Protein AF-A0A524NSL2-F1 (afdb_monomer)

Secondary structure (DSSP, 8-state):
---EEEE--S-B--SS-EE-TT-EEEEEEEE-TT-B--SS-EE-TT-EEEEEE-TT-EE-S-EE---SEEEEEE-TT-EE-SEEE---SSS--EEEEEE-TT-EE-SEEE--TTTTTHHHHHHT-TT--HHHHHHHHHHHHHHHHHTT-HHHHHHHHHHHHHHHHHHHHHHHHHH-GGGHHHHHHHHHHHIIIIIIITGGGT-HHHHHHHHHHHHHHHHHHHHHHHHH-------S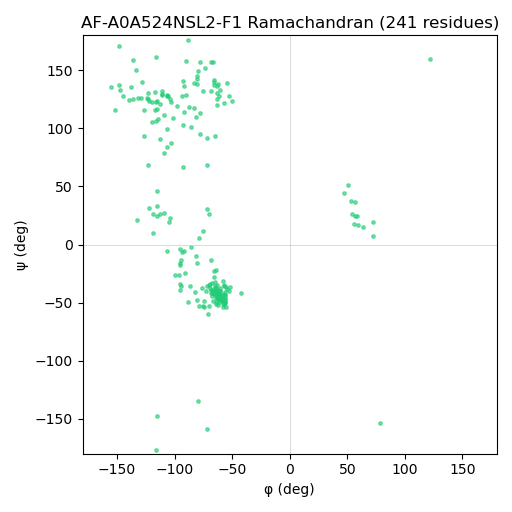S--TT--

Structure (mmCIF, N/CA/C/O backbone):
data_AF-A0A524NSL2-F1
#
_entry.id   AF-A0A524NSL2-F1
#
loop_
_atom_site.group_PDB
_atom_site.id
_atom_site.type_symbol
_atom_site.label_atom_id
_atom_site.label_alt_id
_atom_site.label_comp_id
_atom_site.label_asym_id
_atom_site.label_entity_id
_atom_site.label_seq_id
_atom_site.pdbx_PDB_ins_code
_atom_site.Cartn_x
_atom_site.Cartn_y
_atom_site.Cartn_z
_atom_site.occupancy
_atom_site.B_iso_or_equiv
_atom_site.auth_seq_id
_atom_site.auth_comp_id
_atom_site.auth_asym_id
_atom_site.auth_atom_id
_atom_site.pdbx_PDB_model_num
ATOM 1 N N . MET A 1 1 ? -33.207 -6.913 2.529 1.00 48.91 1 MET A N 1
ATOM 2 C CA . MET A 1 1 ? -32.991 -5.879 3.566 1.00 48.91 1 MET A CA 1
ATOM 3 C C . MET A 1 1 ? -32.483 -4.629 2.866 1.00 48.91 1 MET A C 1
ATOM 5 O O . MET A 1 1 ? -31.628 -4.766 2.003 1.00 48.91 1 MET A O 1
ATOM 9 N N . GLY A 1 2 ? -33.095 -3.469 3.121 1.00 56.62 2 GLY A N 1
ATOM 10 C CA . GLY A 1 2 ? -32.802 -2.230 2.390 1.00 56.62 2 GLY A CA 1
ATOM 11 C C . GLY A 1 2 ? -31.390 -1.702 2.646 1.00 56.62 2 GLY A C 1
ATOM 12 O O . GLY A 1 2 ? -30.791 -2.020 3.672 1.00 56.62 2 GLY A O 1
ATOM 13 N N . ALA A 1 3 ? -30.881 -0.896 1.711 1.00 77.69 3 ALA A N 1
ATOM 14 C CA . ALA A 1 3 ? -29.629 -0.170 1.884 1.00 77.69 3 ALA A CA 1
ATOM 15 C C . ALA A 1 3 ? -29.719 0.718 3.136 1.00 77.69 3 ALA A C 1
ATOM 17 O O . ALA A 1 3 ? -30.633 1.538 3.256 1.00 77.69 3 ALA A O 1
ATOM 18 N N . GLY A 1 4 ? -28.806 0.514 4.082 1.00 86.69 4 GLY A N 1
ATOM 19 C CA . GLY A 1 4 ? -28.768 1.233 5.352 1.00 86.69 4 GLY A CA 1
ATOM 20 C C . GLY A 1 4 ? -27.510 2.079 5.483 1.00 86.69 4 GLY A C 1
ATOM 21 O O . GLY A 1 4 ? -26.505 1.839 4.818 1.00 86.69 4 GLY A O 1
ATOM 22 N N . LYS A 1 5 ? -27.537 3.058 6.384 1.00 92.12 5 LYS A N 1
ATOM 23 C CA . LYS A 1 5 ? -26.346 3.825 6.749 1.00 92.12 5 LYS A CA 1
ATOM 24 C C . LYS A 1 5 ? -26.233 3.914 8.259 1.00 92.12 5 LYS A C 1
ATOM 26 O O . LYS A 1 5 ? -27.156 4.378 8.922 1.00 92.12 5 LYS A O 1
ATOM 31 N N . PHE A 1 6 ? -25.082 3.521 8.783 1.00 92.00 6 PHE A N 1
ATOM 32 C CA . PHE A 1 6 ? -24.738 3.601 10.194 1.00 92.00 6 PHE A CA 1
ATOM 33 C C . PHE A 1 6 ? -23.540 4.538 10.347 1.00 92.00 6 PHE A C 1
ATOM 35 O O . PHE A 1 6 ? -22.472 4.292 9.789 1.00 92.00 6 PHE A O 1
ATOM 42 N N . SER A 1 7 ? -23.717 5.671 11.030 1.00 93.44 7 SER A N 1
ATOM 43 C CA . SER A 1 7 ? -22.708 6.732 11.018 1.00 93.44 7 SER A CA 1
ATOM 44 C C . SER A 1 7 ? -22.514 7.383 12.381 1.00 93.44 7 SER A C 1
ATOM 46 O O . SER A 1 7 ? -23.430 8.001 12.911 1.00 93.44 7 SER A O 1
ATOM 48 N N . PHE A 1 8 ? -21.270 7.381 12.848 1.00 92.50 8 PHE A N 1
ATOM 49 C CA . PHE A 1 8 ? -20.761 8.290 13.8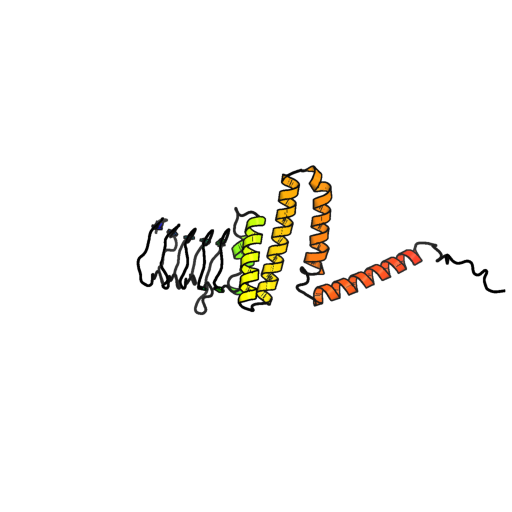68 1.00 92.50 8 PHE A CA 1
ATOM 50 C C . PHE A 1 8 ? -19.842 9.299 13.188 1.00 92.50 8 PHE A C 1
ATOM 52 O O . PHE A 1 8 ? -18.955 8.924 12.422 1.00 92.50 8 PHE A O 1
ATOM 59 N N . LYS A 1 9 ? -20.069 10.591 13.418 1.00 94.69 9 LYS A N 1
ATOM 60 C CA . LYS A 1 9 ? -19.215 11.645 12.865 1.00 94.69 9 LYS A CA 1
ATOM 61 C C . LYS A 1 9 ? -18.787 12.588 13.965 1.00 94.69 9 LYS A C 1
ATOM 63 O O . LYS A 1 9 ? -19.649 13.151 14.631 1.00 94.69 9 LYS A O 1
ATOM 68 N N . ARG A 1 10 ? -17.474 12.802 14.097 1.00 95.12 10 ARG A N 1
ATOM 69 C CA . ARG A 1 10 ? -16.892 13.693 15.120 1.00 95.12 10 ARG A CA 1
ATOM 70 C C . ARG A 1 10 ? -17.301 13.303 16.544 1.00 95.12 10 ARG A C 1
ATOM 72 O O . ARG A 1 10 ? -17.558 14.165 17.379 1.00 95.12 10 ARG A O 1
ATOM 79 N N . VAL A 1 11 ? -17.401 12.002 16.796 1.00 94.25 11 VAL A N 1
ATOM 80 C CA . VAL A 1 11 ? -17.765 11.473 18.110 1.00 94.25 11 VAL A CA 1
ATOM 81 C C . VAL A 1 11 ? -16.498 11.192 18.903 1.00 94.25 11 VAL A C 1
ATOM 83 O O . VAL A 1 11 ? -15.504 10.719 18.356 1.00 94.25 11 VAL A O 1
ATOM 86 N N . VAL A 1 12 ? -16.532 11.488 20.196 1.00 91.94 12 VAL A N 1
ATOM 87 C CA . VAL A 1 12 ? -15.504 11.052 21.138 1.00 91.94 12 VAL A CA 1
ATOM 88 C C . VAL A 1 12 ? -16.086 9.871 21.888 1.00 91.94 12 VAL A C 1
ATOM 90 O O . VAL A 1 12 ? -17.027 10.028 22.663 1.00 91.94 12 VAL A O 1
ATOM 93 N N . LEU A 1 13 ? -15.569 8.684 21.599 1.00 87.62 13 LEU A N 1
ATOM 94 C CA . LEU A 1 13 ? -15.861 7.509 22.393 1.00 87.62 13 LEU A CA 1
ATOM 95 C C . LEU A 1 13 ? -14.967 7.546 23.639 1.00 87.62 13 LEU A C 1
ATOM 97 O O . LEU A 1 13 ? -13.840 8.042 23.589 1.00 87.62 13 LEU A O 1
ATOM 101 N N . GLY A 1 14 ? -15.520 7.114 24.773 1.00 81.81 14 GLY A N 1
ATOM 102 C CA . GLY A 1 14 ? -14.813 7.096 26.053 1.00 81.81 14 GLY A CA 1
ATOM 103 C C . GLY A 1 14 ? -13.729 6.017 26.114 1.00 81.81 14 GLY A C 1
ATOM 104 O O . GLY A 1 14 ? -13.245 5.527 25.100 1.00 81.81 14 GLY A O 1
ATOM 105 N N . SER A 1 15 ? -13.355 5.630 27.328 1.00 85.38 15 SER A N 1
ATOM 106 C CA . SER A 1 15 ? -12.481 4.478 27.567 1.00 85.38 15 SER A CA 1
ATOM 107 C C . SER A 1 15 ? -13.218 3.152 27.346 1.00 85.38 15 SER A C 1
ATOM 109 O O . SER A 1 15 ? -14.423 3.074 27.600 1.00 85.38 15 SER A O 1
ATOM 111 N N . GLY A 1 16 ? -12.484 2.109 26.963 1.00 87.62 16 GLY A N 1
ATOM 112 C CA . GLY A 1 16 ? -13.003 0.755 26.775 1.00 87.62 16 GLY A CA 1
ATOM 113 C C . GLY A 1 16 ? -12.785 0.203 25.366 1.00 87.62 16 GLY A C 1
ATOM 114 O O . GLY A 1 16 ? -12.596 0.946 24.404 1.00 87.62 16 GLY A O 1
ATOM 115 N N . SER A 1 17 ? -12.841 -1.121 25.240 1.00 91.12 17 SER A N 1
ATOM 116 C CA . SER A 1 17 ? -12.766 -1.806 23.953 1.00 91.12 17 SER A CA 1
ATOM 117 C C . SER A 1 17 ? -14.080 -1.673 23.184 1.00 91.12 17 SER A C 1
ATOM 119 O O . SER A 1 17 ? -15.148 -1.980 23.720 1.00 91.12 17 SER A O 1
ATOM 121 N N . PHE A 1 18 ? -14.006 -1.303 21.908 1.00 94.25 18 PHE A N 1
ATOM 122 C CA . PHE A 1 18 ? -15.167 -1.212 21.022 1.00 94.25 18 PHE A CA 1
ATOM 123 C C . PHE A 1 18 ? -15.209 -2.421 20.090 1.00 94.25 18 PHE A C 1
ATOM 125 O O . PHE A 1 18 ? -14.267 -2.671 19.343 1.00 94.25 18 PHE A O 1
ATOM 132 N N . SER A 1 19 ? -16.306 -3.176 20.121 1.00 95.19 19 SER A N 1
ATOM 133 C CA . SER A 1 19 ? -16.446 -4.423 19.368 1.00 95.19 19 SER A CA 1
ATOM 134 C C . SER A 1 19 ? -17.655 -4.380 18.436 1.00 95.19 19 SER A C 1
ATOM 136 O O . SER A 1 19 ? -18.779 -4.130 18.867 1.00 95.19 19 SER A O 1
ATOM 138 N N . PHE A 1 20 ? -17.398 -4.643 17.159 1.00 95.56 20 PHE A N 1
ATOM 139 C CA . PHE A 1 20 ? -18.363 -4.893 16.088 1.00 95.56 20 PHE A CA 1
ATOM 140 C C . PHE A 1 20 ? -18.097 -6.273 15.464 1.00 95.56 20 PHE A C 1
ATOM 142 O O . PHE A 1 20 ? -18.258 -6.470 14.258 1.00 95.56 20 PHE A O 1
ATOM 149 N N . GLU A 1 21 ? -17.613 -7.213 16.276 1.00 97.00 21 GLU A N 1
ATOM 150 C CA . GLU A 1 21 ? -17.275 -8.566 15.839 1.00 97.00 21 GLU A CA 1
ATOM 151 C C . GLU A 1 21 ? -18.534 -9.336 15.407 1.00 97.00 21 GLU A C 1
ATOM 153 O O . GLU A 1 21 ? -19.596 -9.200 16.011 1.00 97.00 21 GLU A O 1
ATOM 158 N N . GLU A 1 22 ? -18.418 -10.116 14.329 1.00 95.69 22 GLU A N 1
ATOM 159 C CA . GLU A 1 22 ? -19.481 -10.959 13.746 1.00 95.69 22 GLU A CA 1
ATOM 160 C C . GLU A 1 22 ? -20.786 -10.228 13.368 1.00 95.69 22 GLU A C 1
ATOM 162 O O . GLU A 1 22 ? -21.827 -10.847 13.144 1.00 95.69 22 GLU A O 1
ATOM 167 N N . VAL A 1 23 ? -20.747 -8.899 13.244 1.00 95.00 23 VAL A N 1
ATOM 168 C CA . VAL A 1 23 ? -21.893 -8.111 12.780 1.00 95.00 23 VAL A CA 1
ATOM 169 C C . VAL A 1 23 ? -22.171 -8.389 11.298 1.00 95.00 23 VAL A C 1
ATOM 171 O O . VAL A 1 23 ? -21.269 -8.325 10.465 1.00 95.00 23 VAL A O 1
ATOM 174 N N . MET A 1 24 ? -23.440 -8.639 10.961 1.00 91.81 24 MET A N 1
ATOM 175 C CA . MET A 1 24 ? -23.894 -9.029 9.618 1.00 91.81 24 MET A CA 1
ATOM 176 C C . MET A 1 24 ? -24.684 -7.900 8.940 1.00 91.81 24 MET A C 1
ATOM 178 O O . MET A 1 24 ? -25.914 -7.897 8.906 1.00 91.81 24 MET A O 1
ATOM 182 N N . PHE A 1 25 ? -23.968 -6.910 8.414 1.00 90.00 25 PHE A N 1
ATOM 183 C CA . PHE A 1 25 ? -24.487 -5.659 7.851 1.00 90.00 25 PHE A CA 1
ATOM 184 C C . PHE A 1 25 ? -24.208 -5.544 6.335 1.00 90.00 25 PHE A C 1
ATOM 186 O O . PHE A 1 25 ? -23.803 -4.494 5.839 1.00 90.00 25 PHE A O 1
ATOM 193 N N . GLU A 1 26 ? -24.461 -6.617 5.574 1.00 83.75 26 GLU A N 1
ATOM 194 C CA . GLU A 1 26 ? -24.131 -6.767 4.137 1.00 83.75 26 GLU A CA 1
ATOM 195 C C . GLU A 1 26 ? -24.399 -5.547 3.246 1.00 83.75 26 GLU A C 1
ATOM 197 O O . GLU A 1 26 ? -23.595 -5.224 2.376 1.00 83.75 26 GLU A O 1
ATOM 202 N N . ASN A 1 27 ? -25.534 -4.878 3.451 1.00 90.31 27 ASN A N 1
ATOM 203 C CA . ASN A 1 27 ? -25.997 -3.765 2.619 1.00 90.31 27 ASN A CA 1
ATOM 204 C C . ASN A 1 27 ? -25.981 -2.429 3.374 1.00 90.31 27 ASN A C 1
ATOM 206 O O . ASN A 1 27 ? -26.792 -1.543 3.095 1.00 90.31 27 ASN A O 1
ATOM 210 N N . VAL A 1 28 ? -25.112 -2.297 4.378 1.00 95.00 28 VAL A N 1
ATOM 211 C CA . VAL A 1 28 ? -25.018 -1.092 5.206 1.00 95.00 28 VAL A CA 1
ATOM 212 C C . VAL A 1 28 ? -23.654 -0.438 5.051 1.00 95.00 28 VAL A C 1
ATOM 214 O O . VAL A 1 28 ? -22.612 -1.083 5.185 1.00 95.00 28 VAL A O 1
ATOM 217 N N . ASP A 1 29 ? -23.680 0.871 4.825 1.00 96.12 29 ASP A N 1
ATOM 218 C CA . ASP A 1 29 ? -22.500 1.724 4.881 1.00 96.12 29 ASP A CA 1
ATOM 219 C C . ASP A 1 29 ? -22.215 2.137 6.321 1.00 96.12 29 ASP A C 1
ATOM 221 O O . ASP A 1 29 ? -23.015 2.840 6.950 1.00 96.12 29 ASP A O 1
ATOM 225 N N . VAL A 1 30 ? -21.055 1.732 6.832 1.00 96.69 30 VAL A N 1
ATOM 226 C CA . VAL A 1 30 ? -20.589 2.039 8.183 1.00 96.69 30 VAL A CA 1
ATOM 227 C C . VAL A 1 30 ? -19.518 3.125 8.129 1.00 96.69 30 VAL A C 1
ATOM 229 O O . VAL A 1 30 ? -18.504 3.000 7.447 1.00 96.69 30 VAL A O 1
ATOM 232 N N . SER A 1 31 ? -19.724 4.216 8.865 1.00 97.38 31 SER A N 1
ATOM 233 C CA . SER A 1 31 ? -18.822 5.371 8.855 1.00 97.38 31 SER A CA 1
ATOM 234 C C . SER A 1 31 ? -18.545 5.892 10.259 1.00 97.38 31 SER A C 1
ATOM 236 O O . SER A 1 31 ? -19.462 6.319 10.951 1.00 97.38 31 SER A O 1
ATOM 238 N N . PHE A 1 32 ? -17.268 5.996 10.617 1.00 97.12 32 PHE A N 1
ATOM 239 C CA . PHE A 1 32 ? -16.780 6.602 11.858 1.00 97.12 32 PHE A CA 1
ATOM 240 C C . PHE A 1 32 ? -15.945 7.866 11.600 1.00 97.12 32 PHE A C 1
ATOM 242 O O . PHE A 1 32 ? -14.988 8.139 12.310 1.00 97.12 32 PHE A O 1
ATOM 249 N N . GLU A 1 33 ? -16.264 8.635 10.560 1.00 97.00 33 GLU A N 1
ATOM 250 C CA . GLU A 1 33 ? -15.474 9.795 10.132 1.00 97.00 33 GLU A CA 1
ATOM 251 C C . GLU A 1 33 ? -15.146 10.777 11.282 1.00 97.00 33 GLU A C 1
ATOM 253 O O . GLU A 1 33 ? -16.045 11.347 11.909 1.00 97.00 33 GLU A O 1
ATOM 258 N N . ARG A 1 34 ? -13.851 11.052 11.506 1.00 96.81 34 ARG A N 1
ATOM 259 C CA . ARG A 1 34 ? -13.339 11.906 12.604 1.00 96.81 34 ARG A CA 1
ATOM 260 C C . ARG A 1 34 ? -13.753 11.444 14.010 1.00 96.81 34 ARG A C 1
ATOM 262 O O . ARG A 1 34 ? -13.837 12.271 14.916 1.00 96.81 34 ARG A O 1
ATOM 269 N N . THR A 1 35 ? -14.049 10.165 14.199 1.00 95.56 35 THR A N 1
ATOM 270 C CA . THR A 1 35 ? -14.342 9.610 15.524 1.00 95.56 35 THR A CA 1
ATOM 271 C C . THR A 1 35 ? -13.043 9.273 16.254 1.00 95.56 35 THR A C 1
ATOM 273 O O . THR A 1 35 ? -12.096 8.757 15.661 1.00 95.56 35 THR A O 1
ATOM 276 N N . SER A 1 36 ? -12.995 9.577 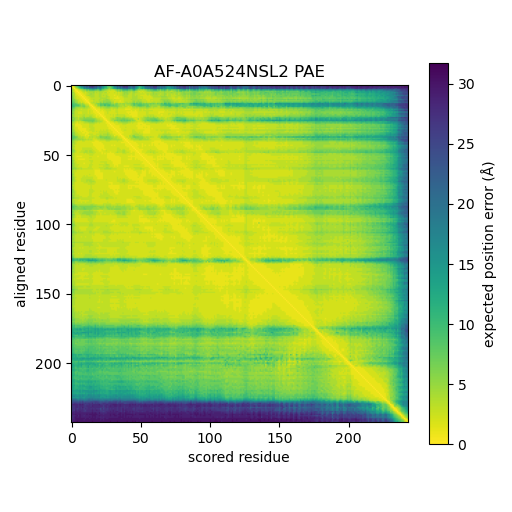17.548 1.00 92.88 36 SER A N 1
ATOM 277 C CA . SER A 1 36 ? -11.908 9.186 18.446 1.00 92.88 36 SER A CA 1
ATOM 278 C C . SER A 1 36 ? -12.325 7.938 19.215 1.00 92.88 36 SER A C 1
ATOM 280 O O . SER A 1 36 ? -13.310 7.990 19.946 1.00 92.88 36 SER A O 1
ATOM 282 N N . PHE A 1 37 ? -11.583 6.841 19.052 1.00 90.62 37 PHE A N 1
ATOM 283 C CA . PHE A 1 37 ? -11.843 5.557 19.720 1.00 90.62 37 PHE A CA 1
ATOM 284 C C . PHE A 1 37 ? -11.068 5.370 21.035 1.00 90.62 37 PHE A C 1
ATOM 286 O O . PHE A 1 37 ? -11.284 4.389 21.735 1.00 90.62 37 PHE A O 1
ATOM 293 N N . GLY A 1 38 ? -10.159 6.289 21.373 1.00 88.50 38 GLY A N 1
ATOM 294 C CA . GLY A 1 38 ? -9.241 6.115 22.499 1.00 88.50 38 GLY A CA 1
ATOM 295 C C . GLY A 1 38 ? -8.062 5.197 22.156 1.00 88.50 38 GLY A C 1
ATOM 296 O O . GLY A 1 38 ? -7.652 5.112 20.999 1.00 88.50 38 GLY A O 1
ATOM 297 N N . PHE A 1 39 ? -7.500 4.548 23.179 1.00 92.00 39 PHE A N 1
ATOM 298 C CA . PHE A 1 39 ? -6.262 3.753 23.090 1.00 92.00 39 PHE A CA 1
ATOM 299 C C . PHE A 1 39 ? -6.493 2.236 23.138 1.00 92.00 39 PHE A C 1
ATOM 301 O O . PHE A 1 39 ? -5.548 1.465 23.011 1.00 92.00 39 PHE A O 1
ATOM 308 N N . GLU A 1 40 ? -7.730 1.799 23.371 1.00 93.31 40 GLU A N 1
ATOM 309 C CA . GLU A 1 40 ? -8.063 0.379 23.486 1.00 93.31 40 GLU A CA 1
ATOM 310 C C . GLU A 1 40 ? -8.404 -0.253 22.128 1.00 93.31 40 GLU A C 1
ATOM 312 O O . GLU A 1 40 ? -8.437 0.410 21.089 1.00 93.31 40 GLU A O 1
ATOM 317 N N . LYS A 1 41 ? -8.637 -1.572 22.138 1.00 96.00 41 LYS A N 1
ATOM 318 C CA . LYS A 1 41 ? -8.967 -2.352 20.942 1.00 96.00 41 LYS A CA 1
ATOM 319 C C . LYS A 1 41 ? -10.263 -1.854 20.296 1.00 96.00 41 LYS A C 1
ATOM 321 O O . LYS A 1 41 ? -11.293 -1.752 20.964 1.00 96.00 41 LYS A O 1
ATOM 326 N N . VAL A 1 42 ? -10.234 -1.677 18.976 1.00 97.25 42 VAL A N 1
ATOM 327 C CA . VAL A 1 42 ? -11.430 -1.537 18.133 1.00 97.25 42 VAL A CA 1
ATOM 328 C C . VAL A 1 42 ? -11.490 -2.727 17.193 1.00 97.25 42 VAL A C 1
ATOM 330 O O . VAL A 1 42 ? -10.536 -2.969 16.456 1.00 97.25 42 VAL A O 1
ATOM 333 N N . SER A 1 43 ? -12.587 -3.479 17.207 1.00 98.00 43 SER A N 1
ATOM 334 C CA . SER A 1 43 ? -12.662 -4.743 16.482 1.00 98.00 43 SER A CA 1
ATOM 335 C C . SER A 1 43 ? -13.805 -4.822 15.486 1.00 98.00 43 SER A C 1
ATOM 337 O O . SER A 1 43 ? -14.954 -4.578 15.839 1.00 98.00 43 SER A O 1
ATOM 339 N N . PHE A 1 44 ? -13.485 -5.230 14.260 1.00 97.88 44 PHE A N 1
ATOM 340 C CA . PHE A 1 44 ? -14.427 -5.575 13.195 1.00 97.88 44 PHE A CA 1
ATOM 341 C C . PHE A 1 44 ? -14.258 -7.043 12.768 1.00 97.88 44 PHE A C 1
ATOM 343 O O . PHE A 1 44 ? -14.536 -7.406 11.622 1.00 97.88 44 PHE A O 1
ATOM 350 N N . TYR A 1 45 ? -13.769 -7.895 13.670 1.00 98.06 45 TYR A N 1
ATOM 351 C CA . TYR A 1 45 ? -13.469 -9.295 13.383 1.00 98.06 45 TYR A CA 1
ATOM 352 C C . TYR A 1 45 ? -14.666 -10.029 12.766 1.00 98.06 45 TYR A C 1
ATOM 354 O O . TYR A 1 45 ? -15.766 -9.999 13.314 1.00 98.06 45 TYR A O 1
ATOM 362 N N . LYS A 1 46 ? -14.453 -10.692 11.623 1.00 97.44 46 LYS A N 1
ATOM 363 C CA . LYS A 1 46 ? -15.435 -11.562 10.949 1.00 97.44 46 LYS A CA 1
ATOM 364 C C . LYS A 1 46 ? -16.788 -10.877 10.662 1.00 97.44 46 LYS A C 1
ATOM 366 O O . LYS A 1 46 ? -17.825 -11.516 10.541 1.00 97.44 46 LYS A O 1
ATOM 371 N N . SER A 1 47 ? -16.769 -9.555 10.522 1.00 97.25 47 SER A N 1
ATOM 372 C CA . SER A 1 47 ? -17.948 -8.739 10.217 1.00 97.25 47 SER A CA 1
ATOM 373 C C . SER A 1 47 ? -18.164 -8.553 8.712 1.00 97.25 47 SER A C 1
ATOM 375 O O . SER A 1 47 ? -17.251 -8.763 7.900 1.00 97.25 47 SER A O 1
ATOM 377 N N . TRP A 1 48 ? -19.405 -8.232 8.337 1.00 95.94 48 TRP A N 1
ATOM 378 C CA . TRP A 1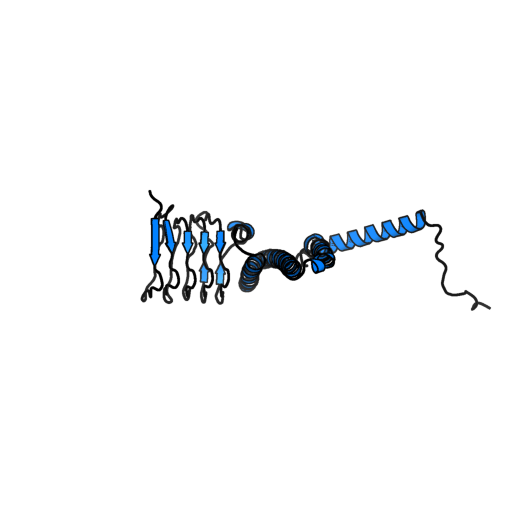 48 ? -19.866 -8.045 6.961 1.00 95.94 48 TRP A CA 1
ATOM 379 C C . TRP A 1 48 ? -20.436 -6.632 6.828 1.00 95.94 48 TRP A C 1
ATOM 381 O O . TRP A 1 48 ? -21.362 -6.277 7.553 1.00 95.94 48 TRP A O 1
ATOM 391 N N . PHE A 1 49 ? -19.921 -5.838 5.892 1.00 95.25 49 PHE A N 1
ATOM 392 C CA . PHE A 1 49 ? -20.406 -4.483 5.607 1.00 95.25 49 PHE A CA 1
ATOM 393 C C . PHE A 1 49 ? -20.500 -4.251 4.100 1.00 95.25 49 PHE A C 1
ATOM 395 O O . PHE A 1 49 ? -19.788 -4.899 3.331 1.00 95.25 49 PHE A O 1
ATOM 402 N N . HIS A 1 50 ? -21.303 -3.273 3.667 1.00 96.25 50 HIS A N 1
ATOM 403 C CA . HIS A 1 50 ? -21.146 -2.760 2.307 1.00 96.25 50 HIS A CA 1
ATOM 404 C C . HIS A 1 50 ? -19.843 -1.963 2.231 1.00 96.25 50 HIS A C 1
ATOM 406 O O . HIS A 1 50 ? -18.913 -2.356 1.533 1.00 96.25 50 HIS A O 1
ATOM 412 N N . THR A 1 51 ? -19.721 -0.903 3.031 1.00 97.06 51 THR A N 1
ATOM 413 C CA . THR A 1 51 ? -18.487 -0.120 3.160 1.00 97.06 51 THR A CA 1
ATOM 414 C C . THR A 1 51 ? -18.148 0.146 4.623 1.00 97.06 51 THR A C 1
ATOM 416 O O . THR A 1 51 ? -19.038 0.248 5.467 1.00 97.06 51 THR A O 1
ATOM 419 N N . LEU A 1 52 ? -16.853 0.274 4.925 1.00 97.81 52 LEU A N 1
ATOM 420 C CA . LEU A 1 52 ? -16.342 0.654 6.242 1.00 97.81 52 LEU A CA 1
ATOM 421 C C . LEU A 1 52 ? -15.399 1.851 6.107 1.00 97.81 52 LEU A C 1
ATOM 423 O O . LEU A 1 52 ? -14.334 1.749 5.507 1.00 97.81 52 LEU A O 1
ATOM 427 N N . SER A 1 53 ? -15.765 2.985 6.695 1.00 98.12 53 SER A N 1
ATOM 428 C CA . SER A 1 53 ? -14.974 4.217 6.652 1.00 98.12 53 SER A CA 1
ATOM 429 C C . SER A 1 53 ? -14.490 4.623 8.041 1.00 98.12 53 SER A C 1
ATOM 431 O O . SER A 1 53 ? -15.291 4.877 8.940 1.00 98.12 53 SER A O 1
ATOM 433 N N . LEU A 1 54 ? -13.171 4.748 8.190 1.00 98.19 54 LEU A N 1
ATOM 434 C CA . LEU A 1 54 ? -12.471 5.262 9.373 1.00 98.19 54 LEU A CA 1
ATOM 435 C C . LEU A 1 54 ? -11.730 6.569 9.050 1.00 98.19 54 LEU A C 1
ATOM 437 O O . LEU A 1 54 ? -10.732 6.909 9.680 1.00 98.19 54 LEU A O 1
ATOM 441 N N . ARG A 1 55 ? -12.179 7.304 8.029 1.00 97.75 55 ARG A N 1
ATOM 442 C CA . ARG A 1 55 ? -11.486 8.502 7.542 1.00 97.75 55 ARG A CA 1
ATOM 443 C C . ARG A 1 55 ? -11.242 9.524 8.646 1.00 97.75 55 ARG A C 1
ATOM 445 O O . ARG A 1 55 ? -12.149 9.847 9.417 1.00 97.75 55 ARG A O 1
ATOM 452 N N . PHE A 1 56 ? -10.055 10.127 8.629 1.00 97.94 56 PHE A N 1
ATOM 453 C CA . PHE A 1 56 ? -9.643 11.162 9.588 1.00 97.94 56 PHE A CA 1
ATOM 454 C C . PHE A 1 56 ? -9.648 10.721 11.063 1.00 97.94 56 PHE A C 1
ATOM 456 O O . PHE A 1 56 ? -9.651 11.576 11.949 1.00 97.94 56 PHE A O 1
ATOM 463 N N . CYS A 1 57 ? -9.669 9.418 11.347 1.00 97.38 57 CYS A N 1
ATOM 464 C CA . CYS A 1 57 ? -9.552 8.917 12.712 1.00 97.38 57 CYS A CA 1
ATOM 465 C C . CYS A 1 57 ? -8.095 8.901 13.186 1.00 97.38 57 CYS A C 1
ATOM 467 O O . CYS A 1 57 ? -7.162 8.672 12.409 1.00 97.38 57 CYS A O 1
ATOM 469 N N . HIS A 1 58 ? -7.925 9.095 14.491 1.00 95.56 58 HIS A N 1
ATOM 470 C CA . HIS A 1 58 ? -6.703 8.749 15.207 1.00 95.56 58 HIS A CA 1
ATOM 471 C C . HIS A 1 58 ? -6.876 7.328 15.742 1.00 95.56 58 HIS A C 1
ATOM 473 O O . HIS A 1 58 ? -7.770 7.067 16.545 1.00 95.56 58 HIS A O 1
ATOM 479 N N . LEU A 1 59 ? -6.075 6.409 15.219 1.00 96.19 59 LEU A N 1
ATOM 480 C CA . LEU A 1 59 ? -6.111 4.985 15.517 1.00 96.19 59 LEU A CA 1
ATOM 481 C C . LEU A 1 59 ? -4.901 4.676 16.402 1.00 96.19 59 LEU A C 1
ATOM 483 O O . LEU A 1 59 ? -3.815 4.343 15.916 1.00 96.19 59 LEU A O 1
ATOM 487 N N . ASP A 1 60 ? -5.089 4.916 17.699 1.00 95.25 60 ASP A N 1
ATOM 488 C CA . ASP A 1 60 ? -4.018 4.879 18.696 1.00 95.25 60 ASP A CA 1
ATOM 489 C C . ASP A 1 60 ? -3.887 3.526 19.417 1.00 95.25 60 ASP A C 1
ATOM 491 O O . ASP A 1 60 ? -2.865 3.302 20.056 1.00 95.25 60 ASP A O 1
ATOM 495 N N . GLY A 1 61 ? -4.881 2.639 19.297 1.00 95.44 61 GLY A N 1
ATOM 496 C CA . GLY A 1 61 ? -4.847 1.259 19.798 1.00 95.44 61 GLY A CA 1
ATOM 497 C C . GLY A 1 61 ? -4.928 0.216 18.679 1.00 95.44 61 GLY A C 1
ATOM 498 O O . GLY A 1 61 ? -4.982 0.560 17.496 1.00 95.44 61 GLY A O 1
ATOM 499 N N . PHE A 1 62 ? -4.976 -1.066 19.055 1.00 97.38 62 PHE A N 1
ATOM 500 C CA . PHE A 1 62 ? -5.119 -2.185 18.116 1.00 97.38 62 PHE A CA 1
ATOM 501 C C . PHE A 1 62 ? -6.451 -2.123 17.354 1.00 97.38 62 PHE A C 1
ATOM 503 O O . PHE A 1 62 ? -7.526 -2.205 17.955 1.00 97.38 62 PHE A O 1
ATOM 510 N N . ILE A 1 63 ? -6.388 -2.041 16.024 1.00 98.12 63 ILE A N 1
ATOM 511 C CA . ILE A 1 63 ? -7.562 -2.052 15.147 1.00 98.12 63 ILE A CA 1
ATOM 512 C C . ILE A 1 63 ? -7.626 -3.375 14.385 1.00 98.12 63 ILE A C 1
ATOM 514 O O . ILE A 1 63 ? -6.822 -3.644 13.489 1.00 98.12 63 ILE A O 1
ATOM 518 N N . ASP A 1 64 ? -8.625 -4.186 14.710 1.00 98.25 64 ASP A N 1
ATOM 519 C CA . ASP A 1 64 ? -8.896 -5.448 14.030 1.00 98.25 64 ASP A CA 1
ATOM 520 C C . ASP A 1 64 ? -9.768 -5.198 12.792 1.00 98.25 64 ASP A C 1
ATOM 522 O O . ASP A 1 64 ? -10.980 -5.006 12.897 1.00 98.25 64 ASP A O 1
ATOM 526 N N . LEU A 1 65 ? -9.152 -5.177 11.611 1.00 98.25 65 LEU A N 1
ATOM 527 C CA . LEU A 1 65 ? -9.816 -5.062 10.309 1.00 98.25 65 LEU A CA 1
ATOM 528 C C . LEU A 1 65 ? -9.871 -6.399 9.570 1.00 98.25 65 LEU A C 1
ATOM 530 O O . LEU A 1 65 ? -10.027 -6.421 8.345 1.00 98.25 65 LEU A O 1
ATOM 534 N N . ARG A 1 66 ? -9.778 -7.524 10.286 1.00 97.81 66 ARG A N 1
ATOM 535 C CA . ARG A 1 66 ? -10.027 -8.858 9.732 1.00 97.81 66 ARG A CA 1
ATOM 536 C C . ARG A 1 66 ? -11.531 -9.012 9.490 1.00 97.81 66 ARG A C 1
ATOM 538 O O . ARG A 1 66 ? -12.223 -9.748 10.181 1.00 97.81 66 ARG A O 1
ATOM 545 N N . VAL A 1 67 ? -12.056 -8.268 8.524 1.00 97.25 67 VAL A N 1
ATOM 546 C CA . VAL A 1 67 ? -13.456 -8.317 8.090 1.00 97.25 67 VAL A CA 1
ATOM 547 C C . VAL A 1 67 ? -13.648 -9.496 7.147 1.00 97.25 67 VAL A C 1
ATOM 549 O O . VAL A 1 67 ? -12.750 -9.824 6.369 1.00 97.25 67 VAL A O 1
ATOM 552 N N . GLN A 1 68 ? -14.807 -10.145 7.185 1.00 97.06 68 GLN A N 1
ATOM 553 C CA . GLN A 1 68 ? -15.072 -11.280 6.304 1.00 97.06 68 GLN A CA 1
ATOM 554 C C . GLN A 1 68 ? -15.517 -10.820 4.913 1.00 97.06 68 GLN A C 1
ATOM 556 O O . GLN A 1 68 ? -15.038 -11.364 3.919 1.00 97.06 68 GLN A O 1
ATOM 561 N N . GLN A 1 69 ? -16.360 -9.789 4.822 1.00 96.31 69 GLN A N 1
ATOM 562 C CA . GLN A 1 69 ? -16.822 -9.257 3.540 1.00 96.31 69 GLN A CA 1
ATOM 563 C C . GLN A 1 69 ? -17.008 -7.741 3.597 1.00 96.31 69 GLN A C 1
ATOM 565 O O . GLN A 1 69 ? -17.686 -7.222 4.481 1.00 96.31 69 GLN A O 1
ATOM 570 N N . CYS A 1 70 ? -16.401 -7.028 2.647 1.00 96.50 70 CYS A N 1
ATOM 571 C CA . CYS A 1 70 ? -16.562 -5.585 2.500 1.00 96.50 70 CYS A CA 1
ATOM 572 C C . CYS A 1 70 ? -16.276 -5.145 1.057 1.00 96.50 70 CYS A C 1
ATOM 574 O O . CYS A 1 70 ? -15.286 -5.565 0.457 1.00 96.50 70 CYS A O 1
ATOM 576 N N . LEU A 1 71 ? -17.101 -4.270 0.477 1.00 96.81 71 LEU A N 1
ATOM 577 C CA . LEU A 1 71 ? -16.788 -3.682 -0.830 1.00 96.81 71 LEU A CA 1
ATOM 578 C C . LEU A 1 71 ? -15.553 -2.785 -0.716 1.00 96.81 71 LEU A C 1
ATOM 580 O O . LEU A 1 71 ? -14.614 -2.899 -1.506 1.00 96.81 71 LEU A O 1
ATOM 584 N N . SER A 1 72 ? -15.535 -1.908 0.287 1.00 97.06 72 SER A N 1
ATOM 585 C CA . SER A 1 72 ? -14.415 -0.996 0.483 1.00 97.06 72 SER A CA 1
ATOM 586 C C . SER A 1 72 ? -14.154 -0.640 1.935 1.00 97.06 72 SER A C 1
ATOM 588 O O . SER A 1 72 ? -15.079 -0.271 2.661 1.00 97.06 72 SER A O 1
ATOM 590 N N . ILE A 1 73 ? -12.875 -0.631 2.304 1.00 98.19 73 ILE A N 1
ATOM 591 C CA . ILE A 1 73 ? -12.385 -0.070 3.563 1.00 98.19 73 ILE A CA 1
ATOM 592 C C . ILE A 1 73 ? -11.677 1.253 3.265 1.00 98.19 73 ILE A C 1
ATOM 594 O O . ILE A 1 73 ? -10.786 1.305 2.416 1.00 98.19 73 ILE A O 1
ATOM 598 N N . ASP A 1 74 ? -12.049 2.321 3.963 1.00 98.25 74 ASP A N 1
ATOM 599 C CA . ASP A 1 74 ? -11.458 3.648 3.796 1.00 98.25 74 ASP A CA 1
ATOM 600 C C . ASP A 1 74 ? -10.727 4.112 5.064 1.00 98.25 74 ASP A C 1
ATOM 602 O O . ASP A 1 74 ? -11.342 4.497 6.059 1.00 98.25 74 ASP A O 1
ATOM 606 N N . LEU A 1 75 ? -9.394 4.092 5.000 1.00 98.44 75 LEU A N 1
ATOM 607 C CA . LEU A 1 75 ? -8.449 4.577 6.010 1.00 98.44 75 LEU A CA 1
ATOM 608 C C . LEU A 1 75 ? -7.810 5.914 5.596 1.00 98.44 75 LEU A C 1
ATOM 610 O O . LEU A 1 75 ? -6.746 6.289 6.090 1.00 98.44 75 LEU A O 1
ATOM 614 N N . SER A 1 76 ? -8.412 6.648 4.660 1.00 98.00 76 SER A N 1
ATOM 615 C CA . SER A 1 76 ? -7.820 7.885 4.154 1.00 98.00 76 SER A CA 1
ATOM 616 C C . SER A 1 76 ? -7.686 8.933 5.257 1.00 98.00 76 SER A C 1
ATOM 618 O O . SER A 1 76 ? -8.626 9.210 6.010 1.00 98.00 76 SER A O 1
ATOM 620 N N . ASN A 1 77 ? -6.531 9.596 5.292 1.00 98.06 77 ASN A N 1
ATOM 621 C CA . ASN A 1 77 ? -6.174 10.621 6.273 1.00 98.06 77 ASN A CA 1
ATOM 622 C C . ASN A 1 77 ? -6.217 10.150 7.737 1.00 98.06 77 ASN A C 1
ATOM 624 O O . ASN A 1 77 ? -6.413 10.976 8.628 1.00 98.06 77 ASN A O 1
ATOM 628 N N . THR A 1 78 ? -6.065 8.852 8.012 1.00 98.25 78 THR A N 1
ATOM 629 C CA . THR A 1 78 ? -5.903 8.380 9.393 1.00 98.25 78 THR A CA 1
ATOM 630 C C . THR A 1 78 ? -4.486 8.616 9.903 1.00 98.25 78 THR A C 1
ATOM 632 O O . THR A 1 78 ? -3.526 8.731 9.134 1.00 98.25 78 THR A O 1
ATOM 635 N N . ILE A 1 79 ? -4.350 8.671 11.225 1.00 97.81 79 ILE A N 1
ATOM 636 C CA . ILE A 1 79 ? -3.061 8.558 11.908 1.00 97.81 79 ILE A CA 1
ATOM 637 C C . ILE A 1 79 ? -3.087 7.245 12.672 1.00 97.81 79 ILE A C 1
ATOM 639 O O . ILE A 1 79 ? -3.958 7.053 13.510 1.00 97.81 79 ILE A O 1
ATOM 643 N N . VAL A 1 80 ? -2.148 6.356 12.372 1.00 97.94 80 VAL A N 1
ATOM 644 C CA . VAL A 1 80 ? -2.080 5.015 12.957 1.00 97.94 80 VAL A CA 1
ATOM 645 C C . VAL A 1 80 ? -0.830 4.923 13.807 1.00 97.94 80 VAL A C 1
ATOM 647 O O . VAL A 1 80 ? 0.279 4.921 13.263 1.00 97.94 80 VAL A O 1
ATOM 650 N N . ARG A 1 81 ? -0.999 4.893 15.130 1.00 97.12 81 ARG A N 1
ATOM 651 C CA . ARG A 1 81 ? 0.122 4.834 16.080 1.00 97.12 81 ARG A CA 1
ATOM 652 C C . ARG A 1 81 ? 0.440 3.418 16.548 1.00 97.12 81 ARG A C 1
ATOM 654 O O . ARG A 1 81 ? 1.599 3.156 16.850 1.00 97.12 81 ARG A O 1
ATOM 661 N N . ASP A 1 82 ? -0.546 2.529 16.531 1.00 96.94 82 ASP A N 1
ATOM 662 C CA . ASP A 1 82 ? -0.407 1.128 16.933 1.00 96.94 82 ASP A CA 1
ATOM 663 C C . ASP A 1 82 ? -0.648 0.185 15.732 1.00 96.94 82 ASP A C 1
ATOM 665 O O . ASP A 1 82 ? -0.292 0.505 14.591 1.00 96.94 82 ASP A O 1
ATOM 669 N N . ILE A 1 83 ? -1.192 -1.004 15.967 1.00 98.12 83 ILE A N 1
ATOM 670 C CA . ILE A 1 83 ? -1.363 -2.050 14.969 1.00 98.12 83 ILE A CA 1
ATOM 671 C C . ILE A 1 83 ? -2.732 -1.954 14.287 1.00 98.12 83 ILE A C 1
ATOM 673 O O . ILE A 1 83 ? -3.767 -1.843 14.937 1.00 98.12 83 ILE A O 1
ATOM 677 N N . ILE A 1 84 ? -2.735 -2.103 12.964 1.00 98.44 84 ILE A N 1
ATOM 678 C CA . ILE A 1 84 ? -3.912 -2.499 12.188 1.00 98.44 84 ILE A CA 1
ATOM 679 C C . ILE A 1 84 ? -3.672 -3.906 11.654 1.00 98.44 84 ILE A C 1
ATOM 681 O O . ILE A 1 84 ? -2.614 -4.163 11.077 1.00 98.44 84 ILE A O 1
ATOM 685 N N . ASP A 1 85 ? -4.645 -4.799 11.799 1.00 98.31 85 ASP A N 1
ATOM 686 C CA . ASP A 1 85 ? -4.566 -6.162 11.269 1.00 98.31 85 ASP A CA 1
ATOM 687 C C . ASP A 1 85 ? -5.682 -6.441 10.258 1.00 98.31 85 ASP A C 1
ATOM 689 O O . ASP A 1 85 ? -6.859 -6.300 10.570 1.00 98.31 85 ASP A O 1
ATOM 693 N N . LEU A 1 86 ? -5.313 -6.824 9.035 1.00 97.31 86 LEU A N 1
ATOM 694 C CA . LEU A 1 86 ? -6.216 -7.186 7.937 1.00 97.31 86 LEU A CA 1
ATOM 695 C C . LEU A 1 86 ? -6.005 -8.645 7.484 1.00 97.31 86 LEU A C 1
ATOM 697 O O . LEU A 1 86 ? -6.554 -9.075 6.467 1.00 97.31 86 LEU A O 1
ATOM 701 N N . ASN A 1 87 ? -5.220 -9.425 8.233 1.00 95.00 87 ASN A N 1
ATOM 702 C CA . ASN A 1 87 ? -4.859 -10.804 7.916 1.00 95.00 87 ASN A CA 1
ATOM 703 C C . ASN A 1 87 ? -5.654 -11.803 8.768 1.00 95.00 87 ASN A C 1
ATOM 705 O O . ASN A 1 87 ? -5.180 -12.248 9.813 1.00 95.00 87 ASN A O 1
ATOM 709 N N . PRO A 1 88 ? -6.861 -12.225 8.348 1.00 92.94 88 PRO A N 1
ATOM 710 C CA . PRO A 1 88 ? -7.520 -13.340 9.019 1.00 92.94 88 PRO A CA 1
ATOM 711 C C . PRO A 1 88 ? -6.714 -14.615 8.803 1.00 92.94 88 PRO A C 1
ATOM 713 O O . PRO A 1 88 ? -6.229 -14.848 7.704 1.00 92.94 88 PRO A O 1
ATOM 716 N N . HIS A 1 89 ? -6.604 -15.476 9.811 1.00 90.69 89 HIS A N 1
ATOM 717 C CA . HIS A 1 89 ? -6.039 -16.821 9.640 1.00 90.69 89 HIS A CA 1
ATOM 718 C C . HIS A 1 89 ? -7.128 -17.890 9.520 1.00 90.69 89 HIS A C 1
ATOM 720 O O . HIS A 1 89 ? -6.926 -18.885 8.831 1.00 90.69 89 HIS A O 1
ATOM 726 N N . GLU A 1 90 ? -8.298 -17.626 10.097 1.00 93.06 90 GLU A N 1
ATOM 727 C CA . GLU A 1 90 ? -9.370 -18.602 10.317 1.00 93.06 90 GLU A CA 1
ATOM 728 C C . GLU A 1 90 ? -10.445 -18.600 9.220 1.00 93.06 90 GLU A C 1
ATOM 730 O O . GLU A 1 90 ? -11.222 -19.543 9.112 1.00 93.06 90 GLU A O 1
ATOM 735 N N . PHE A 1 91 ? -10.497 -17.558 8.385 1.00 94.94 91 PHE A N 1
ATOM 736 C CA . PHE A 1 91 ? -11.484 -17.434 7.311 1.00 94.94 91 PHE A CA 1
ATOM 737 C C . PHE A 1 91 ? -10.936 -16.685 6.094 1.00 94.94 91 PHE A C 1
ATOM 739 O O . PHE A 1 91 ? -9.844 -16.100 6.102 1.00 94.94 91 PHE A O 1
ATOM 746 N N . ASN A 1 92 ? -11.722 -16.714 5.020 1.00 92.81 92 ASN A N 1
ATOM 747 C CA . ASN A 1 92 ? -11.454 -15.961 3.804 1.00 92.81 92 ASN A CA 1
ATOM 748 C C . ASN A 1 92 ? -12.064 -14.565 3.926 1.00 92.81 92 ASN A C 1
ATOM 750 O O . ASN A 1 92 ? -13.277 -14.434 4.066 1.00 92.81 92 ASN A O 1
ATOM 754 N N . SER A 1 93 ? -11.218 -13.537 3.874 1.00 94.94 93 SER A N 1
ATOM 755 C CA . SER A 1 93 ? -11.656 -12.144 3.793 1.00 94.94 93 SER A CA 1
ATOM 756 C C . SER A 1 93 ? -11.798 -11.729 2.335 1.00 94.94 93 SER A C 1
ATOM 758 O O . SER A 1 93 ? -10.876 -11.912 1.537 1.00 94.94 93 SER A O 1
ATOM 760 N N . VAL A 1 94 ? -12.956 -11.169 1.997 1.00 95.25 94 VAL A N 1
ATOM 761 C CA . VAL A 1 94 ? -13.273 -10.628 0.677 1.00 95.25 94 VAL A CA 1
ATOM 762 C C . VAL A 1 94 ? -13.426 -9.116 0.804 1.00 95.25 94 VAL A C 1
ATOM 764 O O . VAL A 1 94 ? -14.512 -8.605 1.071 1.00 95.25 94 VAL A O 1
ATOM 767 N N . VAL A 1 95 ? -12.317 -8.402 0.609 1.00 97.00 95 VAL A N 1
ATOM 768 C CA . VAL A 1 95 ? -12.282 -6.938 0.493 1.00 97.00 95 VAL A CA 1
ATOM 769 C C . VAL A 1 95 ? -11.935 -6.581 -0.948 1.00 97.00 95 VAL A C 1
ATOM 771 O O . VAL A 1 95 ? -10.976 -7.130 -1.485 1.00 97.00 95 VAL A O 1
ATOM 774 N N . GLN A 1 96 ? -12.699 -5.697 -1.599 1.00 96.94 96 GLN A N 1
ATOM 775 C CA . GLN A 1 96 ? -12.436 -5.351 -3.010 1.00 96.94 96 GLN A CA 1
ATOM 776 C C . GLN A 1 96 ? -11.556 -4.109 -3.171 1.00 96.94 96 GLN A C 1
ATOM 778 O O . GLN A 1 96 ? -10.750 -4.029 -4.101 1.00 96.94 96 GLN A O 1
ATOM 783 N N . THR A 1 97 ? -11.713 -3.125 -2.284 1.00 98.00 97 THR A N 1
ATOM 784 C CA . THR A 1 97 ? -10.992 -1.850 -2.367 1.00 98.00 97 THR A CA 1
ATOM 785 C C . THR A 1 97 ? -10.512 -1.405 -0.993 1.00 98.00 97 THR A C 1
ATOM 787 O O . THR A 1 97 ? -11.262 -1.439 -0.020 1.00 98.00 97 THR A O 1
ATOM 790 N N . LEU A 1 98 ? -9.268 -0.945 -0.912 1.00 98.12 98 LEU A N 1
ATOM 791 C CA . LEU A 1 98 ? -8.706 -0.344 0.296 1.00 98.12 98 LEU A CA 1
ATOM 792 C C . LEU A 1 98 ? -8.197 1.052 -0.041 1.00 98.12 98 LEU A C 1
ATOM 794 O O . LEU A 1 98 ? -7.372 1.179 -0.939 1.00 98.12 98 LEU A O 1
ATOM 798 N N . TYR A 1 99 ? -8.637 2.078 0.685 1.00 98.19 99 TYR A N 1
ATOM 799 C CA . TYR A 1 99 ? -8.137 3.446 0.540 1.00 98.19 99 TYR A CA 1
ATOM 800 C C . TYR A 1 99 ? -7.241 3.821 1.721 1.00 98.19 99 TYR A C 1
ATOM 802 O O . TYR A 1 99 ? -7.645 3.707 2.872 1.00 98.19 99 TYR A O 1
ATOM 810 N N . MET A 1 100 ? -6.033 4.307 1.437 1.00 97.69 100 MET A N 1
ATOM 811 C CA . MET A 1 100 ? -5.059 4.790 2.431 1.00 97.69 100 MET A CA 1
ATOM 812 C C . MET A 1 100 ? -4.457 6.149 2.042 1.00 97.69 100 MET A C 1
ATOM 814 O O . MET A 1 100 ? -3.359 6.504 2.464 1.00 97.69 100 MET A O 1
ATOM 818 N N . GLY A 1 101 ? -5.134 6.913 1.182 1.00 96.81 101 GLY A N 1
ATOM 819 C CA . GLY A 1 101 ? -4.630 8.211 0.728 1.00 96.81 101 GLY A CA 1
ATOM 820 C C . GLY A 1 101 ? -4.461 9.189 1.894 1.00 96.81 101 GLY A C 1
ATOM 821 O O . GLY A 1 101 ? -5.399 9.389 2.667 1.00 96.81 101 GLY A O 1
ATOM 822 N N . GLY A 1 102 ? -3.282 9.796 2.044 1.00 96.88 102 GLY A N 1
ATOM 823 C CA . GLY A 1 102 ? -2.985 10.721 3.141 1.00 96.88 102 GLY A CA 1
ATOM 824 C C . GLY A 1 102 ? -2.827 10.064 4.517 1.00 96.88 102 GLY A C 1
ATOM 825 O O . GLY A 1 102 ? -2.737 10.774 5.519 1.00 96.88 102 GLY A O 1
ATOM 826 N N . MET A 1 103 ? -2.818 8.730 4.598 1.00 98.06 103 MET A N 1
ATOM 827 C CA . MET A 1 103 ? -2.611 7.999 5.848 1.00 98.06 103 MET A CA 1
ATOM 828 C C . MET A 1 103 ? -1.193 8.225 6.390 1.00 98.06 103 MET A C 1
ATOM 830 O O . MET A 1 103 ? -0.203 8.165 5.659 1.00 98.06 103 MET A O 1
ATOM 834 N N . ARG A 1 104 ? -1.082 8.437 7.703 1.00 98.00 104 ARG A N 1
ATOM 835 C CA . ARG A 1 104 ? 0.193 8.478 8.429 1.00 98.00 104 ARG A CA 1
ATOM 836 C C . ARG A 1 104 ? 0.332 7.212 9.259 1.00 98.00 104 ARG A C 1
ATOM 838 O O . ARG A 1 104 ? -0.244 7.110 10.339 1.00 98.00 104 ARG A O 1
ATOM 845 N N . LEU A 1 105 ? 1.094 6.255 8.744 1.00 98.06 105 LEU A N 1
ATOM 846 C CA . LEU A 1 105 ? 1.363 4.988 9.416 1.00 98.06 105 LEU A CA 1
ATOM 847 C C . LEU A 1 105 ? 2.658 5.084 10.235 1.00 98.06 105 LEU A C 1
ATOM 849 O O . LEU A 1 105 ? 3.747 5.056 9.669 1.00 98.06 105 LEU A O 1
ATOM 853 N N . ILE A 1 106 ? 2.524 5.228 11.554 1.00 97.44 106 ILE A N 1
ATOM 854 C CA . ILE A 1 106 ? 3.636 5.228 12.521 1.00 97.44 106 ILE A CA 1
ATOM 855 C C . ILE A 1 106 ? 3.817 3.822 13.113 1.00 97.44 106 ILE A C 1
ATOM 857 O O . ILE A 1 106 ? 4.948 3.377 13.301 1.00 97.44 106 ILE A O 1
ATOM 861 N N . GLY A 1 107 ? 2.705 3.129 13.378 1.00 97.06 107 GLY A N 1
ATOM 862 C CA . GLY A 1 107 ? 2.690 1.771 13.915 1.00 97.06 107 GLY A CA 1
ATOM 863 C C . GLY A 1 107 ? 2.947 0.683 12.865 1.00 97.06 107 GLY A C 1
ATOM 864 O O . GLY A 1 107 ? 3.881 0.774 12.060 1.00 97.06 107 GLY A O 1
ATOM 865 N N . ARG A 1 108 ? 2.151 -0.391 12.889 1.00 97.94 108 ARG A N 1
ATOM 866 C CA . ARG A 1 108 ? 2.295 -1.541 11.976 1.00 97.94 108 ARG A CA 1
ATOM 867 C C . ARG A 1 108 ? 0.978 -1.857 11.294 1.00 97.94 108 ARG A C 1
ATOM 869 O O . ARG A 1 108 ? -0.069 -1.835 11.928 1.00 97.94 108 ARG A O 1
ATOM 876 N N . PHE A 1 109 ? 1.036 -2.190 10.012 1.00 98.25 109 PHE A N 1
ATOM 877 C CA . PHE A 1 109 ? -0.136 -2.624 9.265 1.00 98.25 109 PHE A CA 1
ATOM 878 C C . PHE A 1 109 ? 0.074 -4.042 8.731 1.00 98.25 109 PHE A C 1
ATOM 880 O O . PHE A 1 109 ? 0.841 -4.252 7.790 1.00 98.25 109 PHE A O 1
ATOM 887 N N . TYR A 1 110 ? -0.578 -5.028 9.342 1.00 98.25 110 TYR A N 1
ATOM 888 C CA . TYR A 1 110 ? -0.508 -6.418 8.907 1.00 98.25 110 TYR A CA 1
ATOM 889 C C . TYR A 1 110 ? -1.471 -6.650 7.748 1.00 98.25 110 TYR A C 1
ATOM 891 O O . TYR A 1 110 ? -2.689 -6.630 7.901 1.00 98.25 110 TYR A O 1
ATOM 899 N N . ILE A 1 111 ? -0.890 -6.858 6.571 1.00 97.69 111 ILE A N 1
ATOM 900 C CA . ILE A 1 111 ? -1.588 -7.196 5.336 1.00 97.69 111 ILE A CA 1
ATOM 901 C C . ILE A 1 111 ? -0.680 -8.108 4.506 1.00 97.69 111 ILE A C 1
ATOM 903 O O . ILE A 1 111 ? 0.515 -7.850 4.386 1.00 97.69 111 ILE A O 1
ATOM 907 N N . ASP A 1 112 ? -1.195 -9.205 3.965 1.00 96.81 112 ASP A N 1
ATOM 908 C CA . ASP A 1 112 ? -0.437 -10.126 3.122 1.00 96.81 112 ASP A CA 1
ATOM 909 C C . ASP A 1 112 ? -0.609 -9.767 1.642 1.00 96.81 112 ASP A C 1
ATOM 911 O O . ASP A 1 112 ? -1.719 -9.657 1.116 1.00 96.81 112 ASP A O 1
ATOM 915 N N . TRP A 1 113 ? 0.516 -9.615 0.937 1.00 97.62 113 TRP A N 1
ATOM 916 C CA . TRP A 1 113 ? 0.518 -9.178 -0.458 1.00 97.62 113 TRP A CA 1
ATOM 917 C C . TRP A 1 113 ? -0.325 -10.073 -1.377 1.00 97.62 113 TRP A C 1
ATOM 919 O O . TRP A 1 113 ? -1.048 -9.568 -2.242 1.00 97.62 113 TRP A O 1
ATOM 929 N N . LYS A 1 114 ? -0.218 -11.398 -1.214 1.00 95.81 114 LYS A N 1
ATOM 930 C CA . LYS A 1 114 ? -0.843 -12.387 -2.100 1.00 95.81 114 LYS A CA 1
ATOM 931 C C . LYS A 1 114 ? -2.258 -12.720 -1.644 1.00 95.81 114 LYS A C 1
ATOM 933 O O . LYS A 1 114 ? -3.171 -12.666 -2.463 1.00 95.81 114 LYS A O 1
ATOM 938 N N . ARG A 1 115 ? -2.446 -13.031 -0.359 1.00 94.75 115 ARG A N 1
ATOM 939 C CA . ARG A 1 115 ? -3.733 -13.438 0.216 1.00 94.75 115 ARG A CA 1
ATOM 940 C C . ARG A 1 115 ? -4.766 -12.325 0.112 1.00 94.75 115 ARG A C 1
ATOM 942 O O . ARG A 1 115 ? -5.884 -12.594 -0.310 1.00 94.75 115 ARG A O 1
ATOM 949 N N . ASN A 1 116 ? -4.387 -11.087 0.427 1.00 95.75 116 ASN A N 1
ATOM 950 C CA . ASN A 1 116 ? -5.294 -9.945 0.306 1.00 95.75 116 ASN A CA 1
ATOM 951 C C . ASN A 1 116 ? -5.300 -9.342 -1.102 1.00 95.75 116 ASN A C 1
ATOM 953 O O . ASN A 1 116 ? -6.029 -8.390 -1.338 1.00 95.75 116 ASN A O 1
ATOM 957 N N . GLN A 1 117 ? -4.491 -9.861 -2.035 1.00 96.94 117 GLN A N 1
ATOM 958 C CA . GLN A 1 117 ? -4.348 -9.324 -3.390 1.00 96.94 117 GLN A CA 1
ATOM 959 C C . GLN A 1 117 ? -4.082 -7.807 -3.385 1.00 96.94 117 GLN A C 1
ATOM 961 O O . GLN A 1 117 ? -4.735 -7.029 -4.074 1.00 96.94 117 GLN A O 1
ATOM 966 N N . VAL A 1 118 ? -3.093 -7.355 -2.610 1.00 97.81 118 VAL A N 1
ATOM 967 C CA . VAL A 1 118 ? -2.848 -5.923 -2.330 1.00 97.81 118 VAL A CA 1
ATOM 968 C C . VAL A 1 118 ? -2.771 -5.063 -3.594 1.00 97.81 118 VAL A C 1
ATOM 970 O O . VAL A 1 118 ? -3.276 -3.940 -3.635 1.00 97.81 118 VAL A O 1
ATOM 973 N N . LYS A 1 119 ? -2.192 -5.601 -4.672 1.00 97.94 119 LYS A N 1
ATOM 974 C CA . LYS A 1 119 ? -2.155 -4.914 -5.964 1.00 97.94 119 LYS A CA 1
ATOM 975 C C . LYS A 1 119 ? -3.553 -4.611 -6.517 1.00 97.94 119 LYS A C 1
ATOM 977 O O . LYS A 1 119 ? -3.741 -3.515 -7.046 1.00 97.94 119 LYS A O 1
ATOM 982 N N . SER A 1 120 ? -4.501 -5.548 -6.460 1.00 97.31 120 SER A N 1
ATOM 983 C CA . SER A 1 120 ? -5.869 -5.306 -6.933 1.00 97.31 120 SER A CA 1
ATOM 984 C C . SER A 1 120 ? -6.620 -4.386 -5.972 1.00 97.31 120 SER A C 1
ATOM 986 O O . SER A 1 120 ? -7.241 -3.445 -6.454 1.00 97.31 120 SER A O 1
ATOM 988 N N . LEU A 1 121 ? -6.448 -4.553 -4.652 1.00 97.12 121 LEU A N 1
ATOM 989 C CA . LEU A 1 121 ? -7.064 -3.704 -3.617 1.00 97.12 121 LEU A CA 1
ATOM 990 C C . LEU A 1 121 ? -6.825 -2.201 -3.810 1.00 97.12 121 LEU A C 1
ATOM 992 O O . LEU A 1 121 ? -7.716 -1.393 -3.551 1.00 97.12 121 LEU A O 1
ATOM 996 N N . ILE A 1 122 ? -5.614 -1.813 -4.219 1.00 98.00 122 ILE A N 1
ATOM 997 C CA . ILE A 1 122 ? -5.262 -0.401 -4.438 1.00 98.00 122 ILE A CA 1
ATOM 998 C C . ILE A 1 122 ? -5.623 0.056 -5.856 1.00 98.00 122 ILE A C 1
ATOM 1000 O O . ILE A 1 122 ? -6.027 1.199 -6.067 1.00 98.00 122 ILE A O 1
ATOM 1004 N N . ASN A 1 123 ? -5.487 -0.815 -6.860 1.00 96.88 123 ASN A N 1
ATOM 1005 C CA . ASN A 1 123 ? -5.757 -0.440 -8.250 1.00 96.88 123 ASN A CA 1
ATOM 1006 C C . ASN A 1 123 ? -7.254 -0.442 -8.615 1.00 96.88 123 ASN A C 1
ATOM 1008 O O . ASN A 1 123 ? -7.611 0.176 -9.617 1.00 96.88 123 ASN A O 1
ATOM 1012 N N . SER A 1 124 ? -8.122 -1.068 -7.814 1.00 97.19 124 SER A N 1
ATOM 1013 C CA . SER A 1 124 ? -9.586 -1.029 -7.971 1.00 97.19 124 SER A CA 1
ATOM 1014 C C . SER A 1 124 ? -10.197 0.353 -7.691 1.00 97.19 124 SER A C 1
ATOM 1016 O O . SER A 1 124 ? -11.330 0.620 -8.086 1.00 97.19 124 SER A O 1
ATOM 1018 N N . GLN A 1 125 ? -9.439 1.273 -7.084 1.00 94.81 125 GLN A N 1
ATOM 1019 C CA . GLN A 1 125 ? -9.854 2.650 -6.810 1.00 94.81 125 GLN A CA 1
ATOM 1020 C C . GLN A 1 125 ? -10.090 3.440 -8.112 1.00 94.81 125 GLN A C 1
ATOM 1022 O O . GLN A 1 125 ? -9.165 4.038 -8.659 1.00 94.81 125 GLN A O 1
ATOM 1027 N N . THR A 1 126 ? -11.316 3.499 -8.630 1.00 84.25 126 THR A N 1
ATOM 1028 C CA . THR A 1 126 ? -11.607 4.091 -9.956 1.00 84.25 126 THR A CA 1
ATOM 1029 C C . THR A 1 126 ? -11.300 5.589 -10.062 1.00 84.25 126 THR A C 1
ATOM 1031 O O . THR A 1 126 ? -10.833 6.045 -11.103 1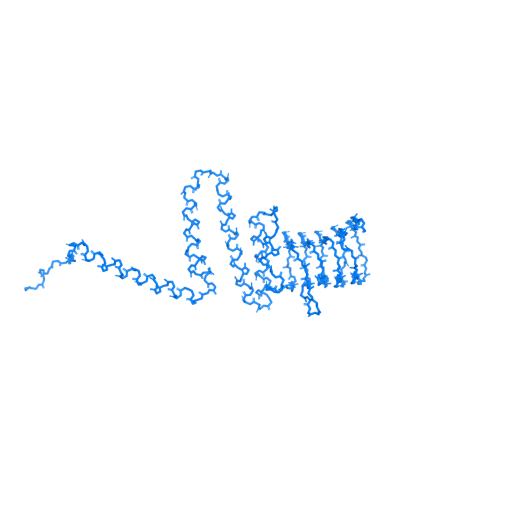.00 84.25 126 THR A O 1
ATOM 1034 N N . GLN A 1 127 ? -11.499 6.352 -8.983 1.00 86.38 127 GLN A N 1
ATOM 1035 C CA . GLN A 1 127 ? -11.356 7.817 -8.974 1.00 86.38 127 GLN A CA 1
ATOM 1036 C C . GLN A 1 127 ? -9.983 8.324 -8.493 1.00 86.38 127 GLN A C 1
ATOM 1038 O O . GLN A 1 127 ? -9.729 9.527 -8.497 1.00 86.38 127 GLN A O 1
ATOM 1043 N N . SER A 1 128 ? -9.081 7.439 -8.060 1.00 90.19 128 SER A N 1
ATOM 1044 C CA . SER A 1 128 ? -7.778 7.846 -7.518 1.00 90.19 128 SER A CA 1
ATOM 1045 C C . SER A 1 128 ? -6.771 8.170 -8.627 1.00 90.19 128 SER A C 1
ATOM 1047 O O . SER A 1 128 ? -6.623 7.398 -9.578 1.00 90.19 128 SER A O 1
ATOM 1049 N N . SER A 1 129 ? -5.992 9.240 -8.458 1.00 95.75 129 SER A N 1
ATOM 1050 C CA . SER A 1 129 ? -4.876 9.550 -9.356 1.00 95.75 129 SER A CA 1
ATOM 1051 C C . SER A 1 129 ? -3.734 8.533 -9.225 1.00 95.75 129 SER A C 1
ATOM 1053 O O . SER A 1 129 ? -3.544 7.905 -8.180 1.00 95.75 129 SER A O 1
ATOM 1055 N N . HIS A 1 130 ? -2.906 8.412 -10.269 1.00 96.75 130 HIS A N 1
ATOM 1056 C CA . HIS A 1 130 ? -1.679 7.609 -10.200 1.00 96.75 130 HIS A CA 1
ATOM 1057 C C . HIS A 1 130 ? -0.751 8.066 -9.070 1.00 96.75 130 HIS A C 1
ATOM 1059 O O . HIS A 1 130 ? -0.130 7.233 -8.416 1.00 96.75 130 HIS A O 1
ATOM 1065 N N . ARG A 1 131 ? -0.706 9.374 -8.787 1.00 97.38 131 ARG A N 1
ATOM 1066 C CA . ARG A 1 131 ? 0.070 9.934 -7.676 1.00 97.38 131 ARG A CA 1
ATOM 1067 C C . ARG A 1 131 ? -0.408 9.398 -6.325 1.00 97.38 131 ARG A C 1
ATOM 1069 O O . ARG A 1 131 ? 0.418 8.971 -5.524 1.00 97.38 131 ARG A O 1
ATOM 1076 N N . LEU A 1 132 ? -1.724 9.361 -6.104 1.00 97.38 132 LEU A N 1
ATOM 1077 C CA . LEU A 1 132 ? -2.310 8.858 -4.861 1.00 97.38 132 LEU A CA 1
ATOM 1078 C C . LEU A 1 132 ? -2.095 7.347 -4.696 1.00 97.38 132 LEU A C 1
ATOM 1080 O O . LEU A 1 132 ? -1.799 6.875 -3.603 1.00 97.38 132 LEU A O 1
ATOM 1084 N N . ARG A 1 133 ? -2.200 6.563 -5.777 1.00 97.94 133 ARG A N 1
ATOM 1085 C CA . ARG A 1 133 ? -1.868 5.126 -5.728 1.00 97.94 133 ARG A CA 1
ATOM 1086 C C . ARG A 1 133 ? -0.383 4.902 -5.434 1.00 97.94 133 ARG A C 1
ATOM 1088 O O . ARG A 1 133 ? -0.049 4.038 -4.630 1.00 97.94 133 ARG A O 1
ATOM 1095 N N . ALA A 1 134 ? 0.504 5.698 -6.037 1.00 98.19 134 ALA A N 1
ATOM 1096 C CA . ALA A 1 134 ? 1.938 5.642 -5.754 1.00 98.19 134 ALA A CA 1
ATOM 1097 C C . ALA A 1 134 ? 2.225 5.911 -4.268 1.00 98.19 134 ALA A C 1
ATOM 1099 O O . ALA A 1 134 ? 2.972 5.164 -3.643 1.00 98.19 134 ALA A O 1
ATOM 1100 N N . GLU A 1 135 ? 1.596 6.929 -3.676 1.00 98.06 135 GLU A N 1
ATOM 1101 C CA . GLU A 1 135 ? 1.710 7.215 -2.242 1.00 98.06 135 GLU A CA 1
ATOM 1102 C C . GLU A 1 135 ? 1.312 6.011 -1.376 1.00 98.06 135 GLU A C 1
ATOM 1104 O O . GLU A 1 135 ? 2.063 5.632 -0.480 1.00 98.06 135 GLU A O 1
ATOM 1109 N N . GLN A 1 136 ? 0.186 5.364 -1.684 1.00 98.38 136 GLN A N 1
ATOM 1110 C CA . GLN A 1 136 ? -0.294 4.195 -0.942 1.00 98.38 136 GLN A CA 1
ATOM 1111 C C . GLN A 1 136 ? 0.677 3.009 -1.038 1.00 98.38 136 GLN A C 1
ATOM 1113 O O . GLN A 1 136 ? 1.008 2.397 -0.023 1.00 98.38 136 GLN A O 1
ATOM 1118 N N . PHE A 1 137 ? 1.209 2.718 -2.230 1.00 98.62 137 PHE A N 1
ATOM 1119 C CA . PHE A 1 137 ? 2.239 1.686 -2.387 1.00 98.62 137 PHE A CA 1
ATOM 1120 C C . PHE A 1 137 ? 3.543 2.040 -1.666 1.00 98.62 137 PHE A C 1
ATOM 1122 O O . PHE A 1 137 ? 4.208 1.151 -1.142 1.00 98.62 137 PHE A O 1
ATOM 1129 N N . ARG A 1 138 ? 3.899 3.327 -1.576 1.00 98.38 138 ARG A N 1
ATOM 1130 C CA . ARG A 1 138 ? 5.062 3.783 -0.804 1.00 98.38 138 ARG A CA 1
ATOM 1131 C C . ARG A 1 138 ? 4.873 3.566 0.699 1.00 98.38 138 ARG A C 1
ATOM 1133 O O . ARG A 1 138 ? 5.816 3.127 1.349 1.00 98.38 138 ARG A O 1
ATOM 1140 N N . ILE A 1 139 ? 3.677 3.829 1.238 1.00 98.38 139 ILE A N 1
ATOM 1141 C CA . ILE A 1 139 ? 3.338 3.521 2.641 1.00 98.38 139 ILE A CA 1
ATOM 1142 C C . ILE A 1 139 ? 3.505 2.021 2.898 1.00 98.38 139 ILE A C 1
ATOM 1144 O O . ILE A 1 139 ? 4.184 1.627 3.843 1.00 98.38 139 ILE A O 1
ATOM 1148 N N . LEU A 1 140 ? 2.943 1.186 2.019 1.00 98.62 140 LEU A N 1
ATOM 1149 C CA . LEU A 1 140 ? 3.040 -0.268 2.132 1.00 98.62 140 LEU A CA 1
ATOM 1150 C C . LEU A 1 140 ? 4.480 -0.770 2.028 1.00 98.62 140 LEU A C 1
ATOM 1152 O O . LEU A 1 140 ? 4.871 -1.619 2.818 1.00 98.62 140 LEU A O 1
ATOM 1156 N N . LYS A 1 141 ? 5.280 -0.225 1.108 1.00 98.44 141 LYS A N 1
ATOM 1157 C CA . LYS A 1 141 ? 6.702 -0.558 0.970 1.00 98.44 141 LYS A CA 1
ATOM 1158 C C . LYS A 1 141 ? 7.453 -0.335 2.287 1.00 98.44 141 LYS A C 1
ATOM 1160 O O . LYS A 1 141 ? 8.083 -1.260 2.788 1.00 98.44 141 LYS A O 1
ATOM 1165 N N . GLU A 1 142 ? 7.363 0.862 2.870 1.00 98.38 142 GLU A N 1
ATOM 1166 C CA . GLU A 1 142 ? 8.047 1.152 4.141 1.00 98.38 142 GLU A CA 1
ATOM 1167 C C . GLU A 1 142 ? 7.496 0.301 5.296 1.00 98.38 142 GLU A C 1
ATOM 1169 O O . GLU A 1 142 ? 8.257 -0.159 6.145 1.00 98.38 142 GLU A O 1
ATOM 1174 N N . ASN A 1 143 ? 6.193 0.015 5.307 1.00 98.50 143 ASN A N 1
ATOM 1175 C CA . ASN A 1 143 ? 5.603 -0.898 6.282 1.00 98.50 143 ASN A CA 1
ATOM 1176 C C . ASN A 1 143 ? 6.136 -2.336 6.142 1.00 98.50 143 ASN A C 1
ATOM 1178 O O . ASN A 1 143 ? 6.525 -2.934 7.141 1.00 98.50 143 ASN A O 1
ATOM 1182 N N . PHE A 1 144 ? 6.214 -2.886 4.927 1.00 98.62 144 PHE A N 1
ATOM 1183 C CA . PHE A 1 144 ? 6.755 -4.228 4.693 1.00 98.62 144 PHE A CA 1
ATOM 1184 C C . PHE A 1 144 ? 8.228 -4.330 5.063 1.00 98.62 144 PHE A C 1
ATOM 1186 O O . PHE A 1 144 ? 8.616 -5.306 5.703 1.00 98.62 144 PHE A O 1
ATOM 1193 N N . LYS A 1 145 ? 9.015 -3.296 4.758 1.00 98.12 145 LYS A N 1
ATOM 1194 C CA . LYS A 1 145 ? 10.397 -3.174 5.227 1.00 98.12 145 LYS A CA 1
ATOM 1195 C C . LYS A 1 145 ? 10.475 -3.251 6.753 1.00 98.12 145 LYS A C 1
ATOM 1197 O O . LYS A 1 145 ? 11.251 -4.029 7.299 1.00 98.12 145 LYS A O 1
ATOM 1202 N N . ASN A 1 146 ? 9.633 -2.482 7.446 1.00 97.75 146 ASN A N 1
ATOM 1203 C CA . ASN A 1 146 ? 9.574 -2.454 8.910 1.00 97.75 146 ASN A CA 1
ATOM 1204 C C . ASN A 1 146 ? 9.096 -3.776 9.538 1.00 97.75 146 ASN A C 1
ATOM 1206 O O . ASN A 1 146 ? 9.370 -4.022 10.712 1.00 97.75 146 ASN A O 1
ATOM 1210 N N . LEU A 1 147 ? 8.375 -4.601 8.776 1.00 97.56 147 LEU A N 1
ATOM 1211 C CA . LEU A 1 147 ? 7.936 -5.945 9.162 1.00 97.56 147 LEU A CA 1
ATOM 1212 C C . LEU A 1 147 ? 8.931 -7.049 8.749 1.00 97.56 147 LEU A C 1
ATOM 1214 O O . LEU A 1 147 ? 8.711 -8.206 9.091 1.00 97.56 147 LEU A O 1
ATOM 1218 N N . GLY A 1 148 ? 9.999 -6.727 8.008 1.00 97.75 148 GLY A N 1
ATOM 1219 C CA . GLY A 1 148 ? 10.947 -7.715 7.473 1.00 97.75 148 GLY A CA 1
ATOM 1220 C C . GLY A 1 148 ? 10.396 -8.560 6.315 1.00 97.75 148 GLY A C 1
ATOM 1221 O O . GLY A 1 148 ? 10.918 -9.633 6.019 1.00 97.75 148 GLY A O 1
ATOM 1222 N N . LEU A 1 149 ? 9.332 -8.104 5.647 1.00 97.38 149 LEU A N 1
ATOM 1223 C CA . LEU A 1 149 ? 8.659 -8.815 4.556 1.00 97.38 149 LEU A CA 1
ATOM 1224 C C . LEU A 1 149 ? 9.225 -8.407 3.187 1.00 97.38 149 LEU A C 1
ATOM 1226 O O . LEU A 1 149 ? 8.521 -7.817 2.368 1.00 97.38 149 LEU A O 1
ATOM 1230 N N . TYR A 1 150 ? 10.490 -8.745 2.925 1.00 95.81 150 TYR A N 1
ATOM 1231 C CA . TYR A 1 150 ? 11.247 -8.249 1.761 1.00 95.81 150 TYR A CA 1
ATOM 1232 C C . TYR A 1 150 ? 10.592 -8.533 0.400 1.00 95.81 150 TYR A C 1
ATOM 1234 O O . TYR A 1 150 ? 10.517 -7.652 -0.448 1.00 95.81 150 TYR A O 1
ATOM 1242 N N . ASN A 1 151 ? 10.014 -9.723 0.199 1.00 96.69 151 ASN A N 1
ATOM 1243 C CA . ASN A 1 151 ? 9.305 -10.025 -1.053 1.00 96.69 151 ASN A CA 1
ATOM 1244 C C . ASN A 1 151 ? 8.111 -9.078 -1.282 1.00 96.69 151 ASN A C 1
ATOM 1246 O O . ASN A 1 151 ? 7.882 -8.614 -2.396 1.00 96.69 151 ASN A O 1
ATOM 1250 N N . SER A 1 152 ? 7.340 -8.793 -0.228 1.00 98.06 152 SER A N 1
ATOM 1251 C CA . SER A 1 152 ? 6.194 -7.875 -0.287 1.00 98.06 152 SER A CA 1
ATOM 1252 C C . SER A 1 152 ? 6.642 -6.422 -0.435 1.00 98.06 152 SER A C 1
ATOM 1254 O O . SER A 1 152 ? 5.999 -5.661 -1.159 1.00 98.06 152 SER A O 1
ATOM 1256 N N . GLU A 1 153 ? 7.757 -6.049 0.203 1.00 98.25 153 GLU A N 1
ATOM 1257 C CA . GLU A 1 153 ? 8.420 -4.756 0.013 1.00 98.25 153 GLU A CA 1
ATOM 1258 C C . GLU A 1 153 ? 8.772 -4.533 -1.462 1.00 98.25 153 GLU A C 1
ATOM 1260 O O . GLU A 1 153 ? 8.391 -3.504 -2.022 1.00 98.25 153 GLU A O 1
ATOM 1265 N N . ASP A 1 154 ? 9.418 -5.506 -2.109 1.00 97.31 154 ASP A N 1
ATOM 1266 C CA . ASP A 1 154 ? 9.808 -5.423 -3.519 1.00 97.31 154 ASP A CA 1
ATOM 1267 C C . ASP A 1 154 ? 8.596 -5.279 -4.442 1.00 97.31 154 ASP A C 1
ATOM 1269 O O . ASP A 1 154 ? 8.586 -4.432 -5.343 1.00 97.31 154 ASP A O 1
ATOM 1273 N N . TYR A 1 155 ? 7.530 -6.055 -4.213 1.00 97.81 155 TYR A N 1
ATOM 1274 C CA . TYR A 1 155 ? 6.307 -5.920 -5.005 1.00 97.81 155 TYR A CA 1
ATOM 1275 C C . TYR A 1 155 ? 5.652 -4.543 -4.829 1.00 97.81 155 TYR A C 1
ATOM 1277 O O . TYR A 1 155 ? 5.240 -3.924 -5.818 1.00 97.81 155 TYR A O 1
ATOM 1285 N N . ALA A 1 156 ? 5.591 -4.034 -3.594 1.00 98.25 156 ALA A N 1
ATOM 1286 C CA . ALA A 1 156 ? 5.079 -2.698 -3.307 1.00 98.25 156 ALA A CA 1
ATOM 1287 C C . ALA A 1 156 ? 5.950 -1.611 -3.952 1.00 98.25 156 ALA A C 1
ATOM 1289 O O . ALA A 1 156 ? 5.421 -0.662 -4.532 1.00 98.25 156 ALA A O 1
ATOM 1290 N N . TYR A 1 157 ? 7.276 -1.767 -3.921 1.00 97.94 157 TYR A N 1
ATOM 1291 C CA . TYR A 1 157 ? 8.218 -0.844 -4.545 1.00 97.94 157 TYR A CA 1
ATOM 1292 C C . TYR A 1 157 ? 8.023 -0.756 -6.061 1.00 97.94 157 TYR A C 1
ATOM 1294 O O . TYR A 1 157 ? 7.943 0.344 -6.613 1.00 97.94 157 TYR A O 1
ATOM 1302 N N . VAL A 1 158 ? 7.878 -1.894 -6.739 1.00 97.06 158 VAL A N 1
ATOM 1303 C CA . VAL A 1 158 ? 7.639 -1.935 -8.187 1.00 97.06 158 VAL A CA 1
ATOM 1304 C C . VAL A 1 158 ? 6.338 -1.210 -8.546 1.00 97.06 158 VAL A C 1
ATOM 1306 O O . VAL A 1 158 ? 6.323 -0.368 -9.447 1.00 97.06 158 VAL A O 1
ATOM 1309 N N . GLU A 1 159 ? 5.241 -1.481 -7.833 1.00 97.94 159 GLU A N 1
ATOM 1310 C CA . GLU A 1 159 ? 3.956 -0.813 -8.089 1.00 97.94 159 GLU A CA 1
ATOM 1311 C C . GLU A 1 159 ? 3.987 0.684 -7.739 1.00 97.94 159 GLU A C 1
ATOM 1313 O O . GLU A 1 159 ? 3.379 1.492 -8.453 1.00 97.94 159 GLU A O 1
ATOM 1318 N N . PHE A 1 160 ? 4.752 1.079 -6.715 1.00 98.06 160 PHE A N 1
ATOM 1319 C CA . PHE A 1 160 ? 5.053 2.480 -6.420 1.00 98.06 160 PHE A CA 1
ATOM 1320 C C . PHE A 1 160 ? 5.738 3.158 -7.613 1.00 98.06 160 PHE A C 1
ATOM 1322 O O . PHE A 1 160 ? 5.230 4.163 -8.114 1.00 98.06 160 PHE A O 1
ATOM 1329 N N . LYS A 1 161 ? 6.841 2.595 -8.125 1.00 97.25 161 LYS A N 1
ATOM 1330 C CA . LYS A 1 161 ? 7.600 3.180 -9.243 1.00 97.25 161 LYS A CA 1
ATOM 1331 C C . LYS A 1 161 ? 6.797 3.231 -10.543 1.00 97.25 161 LYS A C 1
ATOM 1333 O O . LYS A 1 161 ? 6.874 4.228 -11.266 1.00 97.25 161 LYS A O 1
ATOM 1338 N N . ARG A 1 162 ? 5.980 2.21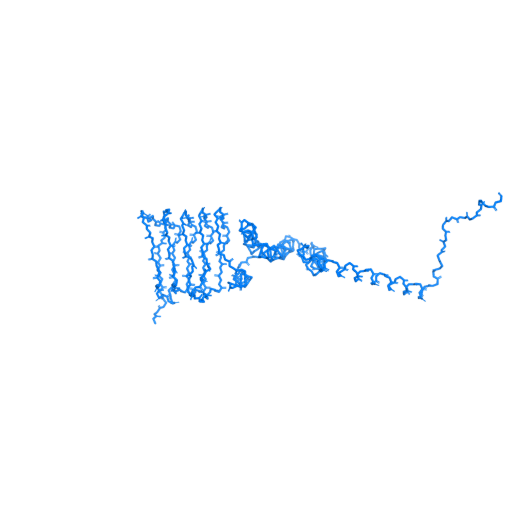1 -10.822 1.00 96.44 162 ARG A N 1
ATOM 1339 C CA . ARG A 1 162 ? 5.069 2.189 -11.980 1.00 96.44 162 ARG A CA 1
ATOM 1340 C C . ARG A 1 162 ? 4.049 3.323 -11.923 1.00 96.44 162 ARG A C 1
ATOM 1342 O O . ARG A 1 162 ? 3.889 4.055 -12.903 1.00 96.44 162 ARG A O 1
ATOM 1349 N N . ASN A 1 163 ? 3.374 3.487 -10.784 1.00 97.19 163 ASN A N 1
ATOM 1350 C CA . ASN A 1 163 ? 2.385 4.549 -10.602 1.00 97.19 163 ASN A CA 1
ATOM 1351 C C . ASN A 1 163 ? 3.035 5.938 -10.566 1.00 97.19 163 ASN A C 1
ATOM 1353 O O . ASN A 1 163 ? 2.514 6.858 -11.189 1.00 97.19 163 ASN A O 1
ATOM 1357 N N . GLU A 1 164 ? 4.200 6.088 -9.935 1.00 96.69 164 GLU A N 1
ATOM 1358 C CA . GLU A 1 164 ? 4.962 7.342 -9.930 1.00 96.69 164 GLU A CA 1
ATOM 1359 C C . GLU A 1 164 ? 5.376 7.757 -11.348 1.00 96.69 164 GLU A C 1
ATOM 1361 O O . GLU A 1 164 ? 5.199 8.910 -11.738 1.00 96.69 164 GLU A O 1
ATOM 1366 N N . SER A 1 165 ? 5.873 6.816 -12.156 1.00 95.62 165 SER A N 1
ATOM 1367 C CA . SER A 1 165 ? 6.255 7.089 -13.544 1.00 95.62 165 SER A CA 1
ATOM 1368 C C . SER A 1 165 ? 5.054 7.544 -14.384 1.00 95.62 165 SER A C 1
ATOM 1370 O O . SER A 1 165 ? 5.156 8.519 -15.129 1.00 95.62 165 SER A O 1
ATOM 1372 N N . ARG A 1 166 ? 3.895 6.882 -14.229 1.00 95.62 166 ARG A N 1
ATOM 1373 C CA . ARG A 1 166 ? 2.644 7.280 -14.900 1.00 95.62 166 ARG A CA 1
ATOM 1374 C C . ARG A 1 166 ? 2.177 8.660 -14.446 1.00 95.62 166 ARG A C 1
ATOM 1376 O O . ARG A 1 166 ? 1.843 9.480 -15.293 1.00 95.62 166 ARG A O 1
ATOM 1383 N N . ALA A 1 167 ? 2.209 8.930 -13.140 1.00 96.06 167 ALA A N 1
ATOM 1384 C CA . ALA A 1 167 ? 1.841 10.226 -12.576 1.00 96.06 167 ALA A CA 1
ATOM 1385 C C . ALA A 1 167 ? 2.704 11.350 -13.162 1.00 96.06 167 ALA A C 1
ATOM 1387 O O . ALA A 1 167 ? 2.166 12.302 -13.720 1.00 96.06 167 ALA A O 1
ATOM 1388 N N . ASN A 1 168 ? 4.031 11.184 -13.143 1.00 94.50 168 ASN A N 1
ATOM 1389 C CA . ASN A 1 168 ? 4.976 12.158 -13.690 1.00 94.50 168 ASN A CA 1
ATOM 1390 C C . ASN A 1 168 ? 4.717 12.450 -15.177 1.00 94.50 168 ASN A C 1
ATOM 1392 O O . ASN A 1 168 ? 4.750 13.610 -15.584 1.00 94.50 168 ASN A O 1
ATOM 1396 N N . LEU A 1 169 ? 4.430 11.419 -15.983 1.00 94.25 169 LEU A N 1
ATOM 1397 C CA . LEU A 1 169 ? 4.076 11.596 -17.393 1.00 94.25 169 LEU A CA 1
ATOM 1398 C C . LEU A 1 169 ? 2.781 12.407 -17.537 1.00 94.25 169 LEU A C 1
ATOM 1400 O O . LEU A 1 169 ? 2.767 13.417 -18.239 1.00 94.25 169 LEU A O 1
ATOM 1404 N N . THR A 1 170 ? 1.712 11.998 -16.846 1.00 93.94 170 THR A N 1
ATOM 1405 C CA . THR A 1 170 ? 0.406 12.670 -16.932 1.00 93.94 170 THR A CA 1
ATOM 1406 C C . THR A 1 170 ? 0.461 14.120 -16.453 1.00 93.94 170 THR A C 1
ATOM 1408 O O . THR A 1 170 ? -0.085 14.999 -17.112 1.00 93.94 170 THR A O 1
ATOM 1411 N N . GLU A 1 171 ? 1.173 14.393 -15.358 1.00 93.94 171 GLU A N 1
ATOM 1412 C CA . GLU A 1 171 ? 1.336 15.735 -14.792 1.00 93.94 171 GLU A CA 1
ATOM 1413 C C . GLU A 1 171 ? 2.183 16.626 -15.716 1.00 93.94 171 GLU A C 1
ATOM 1415 O O . GLU A 1 171 ? 1.830 17.780 -15.958 1.00 93.94 171 GLU A O 1
ATOM 1420 N N . SER A 1 172 ? 3.265 16.094 -16.299 1.00 91.56 172 SER A N 1
ATOM 1421 C CA . SER A 1 172 ? 4.125 16.852 -17.218 1.00 91.56 172 SER A CA 1
ATOM 1422 C C . SER A 1 172 ? 3.401 17.235 -18.513 1.00 91.56 172 SER A C 1
ATOM 1424 O O . SER A 1 172 ? 3.505 18.376 -18.970 1.00 91.56 172 SER A O 1
ATOM 1426 N N . VAL A 1 173 ? 2.625 16.303 -19.079 1.00 93.12 173 VAL A N 1
ATOM 1427 C CA . VAL A 1 173 ? 1.823 16.533 -20.292 1.00 93.12 173 VAL A CA 1
ATOM 1428 C C . VAL A 1 173 ? 0.659 17.488 -20.019 1.00 93.12 173 VAL A C 1
ATOM 1430 O O . VAL A 1 173 ? 0.354 18.327 -20.866 1.00 93.12 173 VAL A O 1
ATOM 1433 N N . ALA A 1 174 ? 0.033 17.401 -18.841 1.00 91.69 174 ALA A N 1
ATOM 1434 C CA . ALA A 1 174 ? -1.035 18.313 -18.442 1.00 91.69 174 ALA A CA 1
ATOM 1435 C C . ALA A 1 174 ? -0.540 19.761 -18.283 1.00 91.69 174 ALA A C 1
ATOM 1437 O O . ALA A 1 174 ? -1.251 20.685 -18.668 1.00 91.69 174 ALA A O 1
ATOM 1438 N N . GLN A 1 175 ? 0.679 19.964 -17.767 1.00 90.81 175 GLN A N 1
ATOM 1439 C CA . GLN A 1 175 ? 1.283 21.298 -17.643 1.00 90.81 175 GLN A CA 1
ATOM 1440 C C . GLN A 1 175 ? 1.602 21.929 -19.001 1.00 90.81 175 GLN A C 1
ATOM 1442 O O . GLN A 1 175 ? 1.363 23.116 -19.204 1.00 90.81 175 GLN A O 1
ATOM 1447 N N . ASN A 1 176 ? 2.185 21.162 -19.926 1.00 89.81 176 ASN A N 1
ATOM 1448 C CA . ASN A 1 176 ? 2.471 21.641 -21.273 1.00 89.81 176 ASN A CA 1
ATOM 1449 C C . ASN A 1 176 ? 2.460 20.476 -22.266 1.00 89.81 176 ASN A C 1
ATOM 1451 O O . ASN A 1 176 ? 3.340 19.614 -22.240 1.00 89.81 176 ASN A O 1
ATOM 1455 N N . ARG A 1 177 ? 1.511 20.505 -23.208 1.00 85.88 177 ARG A N 1
ATOM 1456 C CA . ARG A 1 177 ? 1.354 19.459 -24.227 1.00 85.88 177 ARG A CA 1
ATOM 1457 C C . ARG A 1 177 ? 2.610 19.266 -25.085 1.00 85.88 177 ARG A C 1
ATOM 1459 O O . ARG A 1 177 ? 2.906 18.134 -25.454 1.00 85.88 177 ARG A O 1
ATOM 1466 N N . LEU A 1 178 ? 3.393 20.324 -25.332 1.00 87.69 178 LEU A N 1
ATOM 1467 C CA . LEU A 1 178 ? 4.646 20.244 -26.098 1.00 87.69 178 LEU A CA 1
ATOM 1468 C C . LEU A 1 178 ? 5.723 19.418 -25.382 1.00 87.69 178 LEU A C 1
ATOM 1470 O O . LEU A 1 178 ? 6.537 18.773 -26.040 1.00 87.69 178 LEU A O 1
ATOM 1474 N N . ARG A 1 179 ? 5.697 19.352 -24.040 1.00 86.25 179 ARG A N 1
ATOM 1475 C CA . ARG A 1 179 ? 6.606 18.477 -23.277 1.00 86.25 179 ARG A CA 1
ATOM 1476 C C . ARG A 1 179 ? 6.357 16.998 -23.568 1.00 86.25 179 ARG A C 1
ATOM 1478 O O . ARG A 1 179 ? 7.271 16.197 -23.391 1.00 86.25 179 ARG A O 1
ATOM 1485 N N . GLY A 1 180 ? 5.168 16.637 -24.057 1.00 87.31 180 GLY A N 1
ATOM 1486 C CA . GLY A 1 180 ? 4.837 15.267 -24.442 1.00 87.31 180 GLY A CA 1
ATOM 1487 C C . GLY A 1 180 ? 5.829 14.667 -25.440 1.00 87.31 180 GLY A C 1
ATOM 1488 O O . GLY A 1 180 ? 6.210 13.512 -25.269 1.00 87.31 180 GLY A O 1
ATOM 1489 N N . LEU A 1 181 ? 6.325 15.457 -26.403 1.00 88.75 181 LEU A N 1
ATOM 1490 C CA . LEU A 1 181 ? 7.256 14.987 -27.442 1.00 88.75 181 LEU A CA 1
ATOM 1491 C C . LEU A 1 181 ? 8.521 14.335 -26.868 1.00 88.75 181 LEU A C 1
ATOM 1493 O O . LEU A 1 181 ? 8.989 13.339 -27.406 1.00 88.75 181 LEU A O 1
ATOM 1497 N N . TYR A 1 182 ? 9.044 14.856 -25.756 1.00 89.12 182 TYR A N 1
ATOM 1498 C CA . TYR A 1 182 ? 10.211 14.286 -25.077 1.00 89.12 182 TYR A CA 1
ATOM 1499 C C . TYR A 1 182 ? 9.832 13.336 -23.928 1.00 89.12 182 TYR A C 1
ATOM 1501 O O . TYR A 1 182 ? 10.512 12.337 -23.687 1.00 89.12 182 TYR A O 1
ATOM 1509 N N . GLN A 1 183 ? 8.733 13.608 -23.216 1.00 90.62 183 GLN A N 1
ATOM 1510 C CA . GLN A 1 183 ? 8.342 12.816 -22.045 1.00 90.62 183 GLN A CA 1
ATOM 1511 C C . GLN A 1 183 ? 7.857 11.406 -22.401 1.00 90.62 183 GLN A C 1
ATOM 1513 O O . GLN A 1 183 ? 8.141 10.474 -21.650 1.00 90.62 183 GLN A O 1
ATOM 1518 N N . TYR A 1 184 ? 7.167 11.218 -23.532 1.00 92.00 184 TYR A N 1
ATOM 1519 C CA . TYR A 1 184 ? 6.720 9.886 -23.958 1.00 92.00 184 TYR A CA 1
ATOM 1520 C C . TYR A 1 184 ? 7.894 8.939 -24.273 1.00 92.00 184 TYR A C 1
ATOM 1522 O O . TYR A 1 184 ? 7.926 7.856 -23.681 1.00 92.00 184 TYR A O 1
ATOM 1530 N N . PRO A 1 185 ? 8.889 9.317 -25.109 1.00 93.06 185 PRO A N 1
ATOM 1531 C CA . PRO A 1 185 ? 10.083 8.496 -25.320 1.00 93.06 185 PRO A CA 1
ATOM 1532 C C . PRO A 1 185 ? 10.829 8.174 -24.023 1.00 93.06 185 PRO A C 1
ATOM 1534 O O . PRO A 1 185 ? 11.201 7.026 -23.788 1.00 93.06 185 PRO A O 1
ATOM 1537 N N . LEU A 1 186 ? 10.998 9.164 -23.140 1.00 90.75 186 LEU A N 1
ATOM 1538 C CA . LEU A 1 186 ? 11.688 8.971 -21.866 1.00 90.75 186 LEU A CA 1
ATOM 1539 C C . LEU A 1 186 ? 10.926 8.026 -20.924 1.00 90.75 186 LEU A C 1
ATOM 1541 O O . LEU A 1 186 ? 11.535 7.184 -20.262 1.00 90.75 186 LEU A O 1
ATOM 1545 N N . TYR A 1 187 ? 9.598 8.135 -20.861 1.00 92.25 187 TYR A N 1
ATOM 1546 C CA . TYR A 1 187 ? 8.755 7.199 -20.117 1.00 92.25 187 TYR A CA 1
ATOM 1547 C C . TYR A 1 187 ? 8.871 5.778 -20.674 1.00 92.25 187 TYR A C 1
ATOM 1549 O O . TYR A 1 187 ? 9.030 4.829 -19.905 1.00 92.25 187 TYR A O 1
ATOM 1557 N N . TRP A 1 188 ? 8.834 5.632 -21.999 1.00 92.44 188 TRP A N 1
ATOM 1558 C CA . TRP A 1 188 ? 8.962 4.338 -22.659 1.00 92.44 188 TRP A CA 1
ATOM 1559 C C . TRP A 1 188 ? 10.324 3.694 -22.384 1.00 92.44 188 TRP A C 1
ATOM 1561 O O . TRP A 1 188 ? 10.380 2.538 -21.970 1.00 92.44 188 TRP A O 1
ATOM 1571 N N . PHE A 1 189 ? 11.409 4.467 -22.487 1.00 91.19 189 PHE A N 1
ATOM 1572 C CA . PHE A 1 189 ? 12.747 4.014 -22.110 1.00 91.19 189 PHE A CA 1
ATOM 1573 C C . PHE A 1 189 ? 12.793 3.523 -20.659 1.00 91.19 189 PHE A C 1
ATOM 1575 O O . PHE A 1 189 ? 13.297 2.434 -20.387 1.00 91.19 189 PHE A O 1
ATOM 1582 N N . LYS A 1 190 ? 12.203 4.279 -19.720 1.00 90.12 190 LYS A N 1
ATOM 1583 C CA . LYS A 1 190 ? 12.120 3.860 -18.313 1.00 90.12 190 LYS A CA 1
ATOM 1584 C C . LYS A 1 190 ? 11.349 2.553 -18.137 1.00 90.12 190 LYS A C 1
ATOM 1586 O O . LYS A 1 190 ? 11.743 1.731 -17.316 1.00 90.12 190 LYS A O 1
ATOM 1591 N N . LEU A 1 191 ? 10.260 2.365 -18.875 1.00 89.50 191 LEU A N 1
ATOM 1592 C CA . LEU A 1 191 ? 9.443 1.155 -18.804 1.00 89.50 191 LEU A CA 1
ATOM 1593 C C . LEU A 1 191 ? 10.201 -0.066 -19.342 1.00 89.50 191 LEU A C 1
ATOM 1595 O O . LEU A 1 191 ? 10.177 -1.128 -18.728 1.00 89.50 191 LEU A O 1
ATOM 1599 N N . VAL A 1 192 ? 10.926 0.076 -20.449 1.00 87.69 192 VAL A N 1
ATOM 1600 C CA . VAL A 1 192 ? 11.706 -1.030 -21.020 1.00 87.69 192 VAL A CA 1
ATOM 1601 C C . VAL A 1 192 ? 12.905 -1.370 -20.135 1.00 87.69 192 VAL A C 1
ATOM 1603 O O . VAL A 1 192 ? 13.072 -2.522 -19.736 1.00 87.69 192 VAL A O 1
ATOM 1606 N N . LEU A 1 193 ? 13.728 -0.378 -19.799 1.00 86.88 193 LEU A N 1
ATOM 1607 C CA . LEU A 1 193 ? 14.976 -0.619 -19.084 1.00 86.88 193 LEU A CA 1
ATOM 1608 C C . LEU A 1 193 ? 14.739 -0.938 -17.604 1.00 86.88 193 LEU A C 1
ATOM 1610 O O . LEU A 1 193 ? 15.209 -1.954 -17.099 1.00 86.88 193 LEU A O 1
ATOM 1614 N N . PHE A 1 194 ? 14.016 -0.079 -16.884 1.00 88.50 194 PHE A N 1
ATOM 1615 C CA . PHE A 1 194 ? 13.876 -0.264 -15.443 1.00 88.50 194 PHE A CA 1
ATOM 1616 C C . PHE A 1 194 ? 12.811 -1.297 -15.109 1.00 88.50 194 PHE A C 1
ATOM 1618 O O . PHE A 1 194 ? 13.087 -2.175 -14.305 1.00 88.50 194 PHE A O 1
ATOM 1625 N N . ASP A 1 195 ? 11.623 -1.230 -15.706 1.00 86.19 195 ASP A N 1
ATOM 1626 C CA . ASP A 1 195 ? 10.530 -2.131 -15.321 1.00 86.19 195 ASP A CA 1
ATOM 1627 C C . ASP A 1 195 ? 10.689 -3.530 -15.941 1.00 86.19 195 ASP A C 1
ATOM 1629 O O . ASP A 1 195 ? 10.715 -4.526 -15.220 1.00 86.19 195 ASP A O 1
ATOM 1633 N N . ASN A 1 196 ? 10.858 -3.625 -17.264 1.00 85.06 196 ASN A N 1
ATOM 1634 C CA . ASN A 1 196 ? 10.923 -4.925 -17.934 1.00 85.06 196 ASN A CA 1
ATOM 1635 C C . ASN A 1 196 ? 12.266 -5.641 -17.710 1.00 85.06 196 ASN A C 1
ATOM 1637 O O . ASN A 1 196 ? 12.282 -6.783 -17.251 1.00 85.06 196 ASN A O 1
ATOM 1641 N N . ALA A 1 197 ? 13.392 -4.975 -17.990 1.00 85.56 197 ALA A N 1
ATOM 1642 C CA . ALA A 1 197 ? 14.702 -5.614 -17.875 1.00 85.56 197 ALA A CA 1
ATOM 1643 C C . ALA A 1 197 ? 15.152 -5.785 -16.409 1.00 85.56 197 ALA A C 1
ATOM 1645 O O . ALA A 1 197 ? 15.541 -6.876 -15.996 1.00 85.56 197 ALA A O 1
ATOM 1646 N N . GLY A 1 198 ? 15.065 -4.731 -15.594 1.00 82.69 198 GLY A N 1
ATOM 1647 C CA . GLY A 1 198 ? 15.585 -4.765 -14.223 1.00 82.69 198 GLY A CA 1
ATOM 1648 C C . GLY A 1 198 ? 14.578 -5.101 -13.121 1.00 82.69 198 GLY A C 1
ATOM 1649 O O . GLY A 1 198 ? 15.002 -5.405 -12.007 1.00 82.69 198 GLY A O 1
ATOM 1650 N N . LEU A 1 199 ? 13.268 -4.990 -13.375 1.00 89.06 199 LEU A N 1
ATOM 1651 C CA . LEU A 1 199 ? 12.229 -4.906 -12.335 1.00 89.06 199 LEU A CA 1
ATOM 1652 C C . LEU A 1 199 ? 12.590 -3.890 -11.228 1.00 89.06 199 LEU A C 1
ATOM 1654 O O . LEU A 1 199 ? 12.491 -4.159 -10.040 1.00 89.06 199 LEU A O 1
ATOM 1658 N N . TYR A 1 200 ? 13.084 -2.718 -11.619 1.00 88.81 200 TYR A N 1
ATOM 1659 C CA . TYR A 1 200 ? 13.648 -1.698 -10.732 1.00 88.81 200 TYR A CA 1
ATOM 1660 C C . TYR A 1 200 ? 14.753 -2.232 -9.806 1.00 88.81 200 TYR A C 1
ATOM 1662 O O . TYR A 1 200 ? 14.865 -1.811 -8.659 1.00 88.81 200 TYR A O 1
ATOM 1670 N N . ALA A 1 201 ? 15.575 -3.143 -10.332 1.00 83.88 201 ALA A N 1
ATOM 1671 C CA . ALA A 1 201 ? 16.685 -3.804 -9.650 1.00 83.88 201 ALA A CA 1
ATOM 1672 C C . ALA A 1 201 ? 16.287 -4.696 -8.460 1.00 83.88 201 ALA A C 1
ATOM 1674 O O . ALA A 1 201 ? 17.157 -5.117 -7.704 1.00 83.88 201 ALA A O 1
ATOM 1675 N N . THR A 1 202 ? 15.007 -5.058 -8.323 1.00 87.12 202 THR A N 1
ATOM 1676 C CA . THR A 1 202 ? 14.563 -6.018 -7.294 1.00 87.12 202 THR A CA 1
ATOM 1677 C C . THR A 1 202 ? 14.792 -7.475 -7.703 1.00 87.12 202 THR A C 1
ATOM 1679 O O . THR A 1 202 ? 14.660 -8.384 -6.891 1.00 87.12 202 THR A O 1
ATOM 1682 N N . SER A 1 203 ? 15.160 -7.741 -8.965 1.00 88.81 203 SER A N 1
ATOM 1683 C CA . SER A 1 203 ? 15.412 -9.100 -9.458 1.00 88.81 203 SER A CA 1
ATOM 1684 C C . SER A 1 203 ? 16.789 -9.230 -10.125 1.00 88.81 203 SER A C 1
ATOM 1686 O O . SER A 1 203 ? 16.908 -9.017 -11.336 1.00 88.81 203 SER A O 1
ATOM 1688 N N . PRO A 1 204 ? 17.834 -9.643 -9.377 1.00 88.81 204 PRO A N 1
ATOM 1689 C CA . PRO A 1 204 ? 19.193 -9.795 -9.907 1.00 88.81 204 PRO A CA 1
ATOM 1690 C C . PRO A 1 204 ? 19.286 -10.753 -11.101 1.00 88.81 204 PRO A C 1
ATOM 1692 O O . PRO A 1 204 ? 20.028 -10.506 -12.048 1.00 88.81 204 PRO A O 1
ATOM 1695 N N . VAL A 1 205 ? 18.486 -11.825 -11.098 1.00 90.25 205 VAL A N 1
ATOM 1696 C CA . VAL A 1 205 ? 18.457 -12.814 -12.189 1.00 90.25 205 VAL A CA 1
ATOM 1697 C C . VAL A 1 205 ? 17.956 -12.194 -13.496 1.00 90.25 205 VAL A C 1
ATOM 1699 O O . VAL A 1 205 ? 18.531 -12.454 -14.551 1.00 90.25 205 VAL A O 1
ATOM 1702 N N . ARG A 1 206 ? 16.923 -11.339 -13.450 1.00 89.38 206 ARG A N 1
ATOM 1703 C CA . ARG A 1 206 ? 16.434 -10.642 -14.653 1.00 89.38 206 ARG A CA 1
ATOM 1704 C C . ARG A 1 206 ? 17.495 -9.704 -15.209 1.00 89.38 206 ARG A C 1
ATOM 1706 O O . ARG A 1 206 ? 17.745 -9.725 -16.410 1.00 89.38 206 ARG A O 1
ATOM 1713 N N . VAL A 1 207 ? 18.169 -8.965 -14.326 1.00 89.44 207 VAL A N 1
ATOM 1714 C CA . VAL A 1 207 ? 19.286 -8.090 -14.700 1.00 89.44 207 VAL A CA 1
ATOM 1715 C C . VAL A 1 207 ? 20.371 -8.898 -15.413 1.00 89.44 207 VAL A C 1
ATOM 1717 O O . VAL A 1 207 ? 20.725 -8.559 -16.539 1.00 89.44 207 VAL A O 1
ATOM 1720 N N . LEU A 1 208 ? 20.821 -10.015 -14.834 1.00 92.12 208 LEU A N 1
ATOM 1721 C CA . LEU A 1 208 ? 21.834 -10.880 -15.445 1.00 92.12 208 LEU A CA 1
ATOM 1722 C C . LEU A 1 208 ? 21.416 -11.361 -16.845 1.00 92.12 208 LEU A C 1
ATOM 1724 O O . LEU A 1 208 ? 22.177 -11.219 -17.800 1.00 92.12 208 LEU A O 1
ATOM 1728 N N . ILE A 1 209 ? 20.192 -11.880 -16.985 1.00 92.50 209 ILE A N 1
ATOM 1729 C CA . ILE A 1 209 ? 19.659 -12.345 -18.276 1.00 92.50 209 ILE A CA 1
ATOM 1730 C C . ILE A 1 209 ? 19.652 -11.205 -19.299 1.00 92.50 209 ILE A C 1
ATOM 1732 O O . ILE A 1 209 ? 20.046 -11.391 -20.449 1.00 92.50 209 ILE A O 1
ATOM 1736 N N . THR A 1 210 ? 19.236 -10.005 -18.893 1.00 91.69 210 THR A N 1
ATOM 1737 C CA . THR A 1 210 ? 19.185 -8.854 -19.804 1.00 91.69 210 THR A CA 1
ATOM 1738 C C . THR A 1 210 ? 20.569 -8.369 -20.214 1.00 91.69 210 THR A C 1
ATOM 1740 O O . THR A 1 210 ? 20.750 -7.982 -21.369 1.00 91.69 210 THR A O 1
ATOM 1743 N N . MET A 1 211 ? 21.561 -8.458 -19.324 1.00 91.75 211 MET A N 1
ATOM 1744 C CA . MET A 1 211 ? 22.957 -8.175 -19.652 1.00 91.75 211 MET A CA 1
ATOM 1745 C C . MET A 1 211 ? 23.483 -9.168 -20.689 1.00 91.75 211 MET A C 1
ATOM 1747 O O . MET A 1 211 ? 24.002 -8.746 -21.719 1.00 91.75 211 MET A O 1
ATOM 1751 N N . VAL A 1 212 ? 23.285 -10.472 -20.467 1.00 95.62 212 VAL A N 1
ATOM 1752 C CA . VAL A 1 212 ? 23.697 -11.526 -21.411 1.00 95.62 212 VAL A CA 1
ATOM 1753 C C . VAL A 1 212 ? 23.042 -11.328 -22.779 1.00 95.62 212 VAL A C 1
ATOM 1755 O O . VAL A 1 212 ? 23.733 -11.320 -23.795 1.00 95.62 212 VAL A O 1
ATOM 1758 N N . ASN A 1 213 ? 21.731 -11.085 -22.820 1.00 93.12 213 ASN A N 1
ATOM 1759 C CA . ASN A 1 213 ? 21.022 -10.818 -24.072 1.00 93.12 213 ASN A CA 1
ATOM 1760 C C . ASN A 1 213 ? 21.557 -9.573 -24.786 1.00 93.12 213 ASN A C 1
ATOM 1762 O O . ASN A 1 213 ? 21.703 -9.584 -26.006 1.00 93.12 213 ASN A O 1
ATOM 1766 N N . SER A 1 214 ? 21.883 -8.514 -24.041 1.00 91.62 214 SER A N 1
ATOM 1767 C CA . SER A 1 214 ? 22.459 -7.293 -24.614 1.00 91.62 214 SER A CA 1
ATOM 1768 C C . SER A 1 214 ? 23.821 -7.564 -25.254 1.00 91.62 214 SER A C 1
ATOM 1770 O O . SER A 1 214 ? 24.068 -7.088 -26.360 1.00 91.62 214 SER A O 1
ATOM 1772 N N . PHE A 1 215 ? 24.671 -8.378 -24.616 1.00 95.69 215 PHE A N 1
ATOM 1773 C CA . PHE A 1 215 ? 25.944 -8.806 -25.203 1.00 95.69 215 PHE A CA 1
ATOM 1774 C C . PHE A 1 215 ? 25.740 -9.614 -26.483 1.00 95.69 215 PHE A C 1
ATOM 1776 O O . PHE A 1 215 ? 26.364 -9.306 -27.492 1.00 95.69 215 PHE A O 1
ATOM 1783 N N . ILE A 1 216 ? 24.827 -10.590 -26.479 1.00 96.62 216 ILE A N 1
ATOM 1784 C CA . ILE A 1 216 ? 24.533 -11.409 -27.665 1.00 96.62 216 ILE A CA 1
ATOM 1785 C C . ILE A 1 216 ? 24.042 -10.532 -28.822 1.00 96.62 216 ILE A C 1
ATOM 1787 O O . ILE A 1 216 ? 24.546 -10.647 -29.938 1.00 96.62 216 ILE A O 1
ATOM 1791 N N . VAL A 1 217 ? 23.090 -9.630 -28.567 1.00 96.00 217 VAL A N 1
ATOM 1792 C CA . VAL A 1 217 ? 22.560 -8.716 -29.591 1.00 96.00 217 VAL A CA 1
ATOM 1793 C C . VAL A 1 217 ? 23.662 -7.807 -30.129 1.00 96.00 217 VAL A C 1
ATOM 1795 O O . VAL A 1 217 ? 23.777 -7.655 -31.343 1.00 96.00 217 VAL A O 1
ATOM 1798 N N . PHE A 1 218 ? 24.497 -7.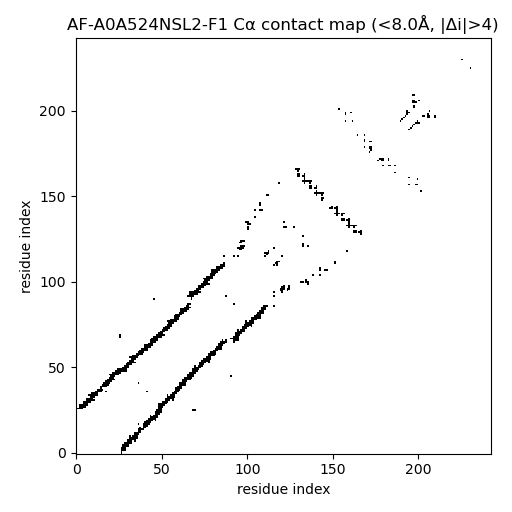240 -29.257 1.00 95.69 218 PHE A N 1
ATOM 1799 C CA . PHE A 1 218 ? 25.622 -6.404 -29.670 1.00 95.69 218 PHE A CA 1
ATOM 1800 C C . PHE A 1 218 ? 26.617 -7.177 -30.544 1.00 95.69 218 PHE A C 1
ATOM 1802 O O . PHE A 1 218 ? 26.983 -6.702 -31.617 1.00 95.69 218 PHE A O 1
ATOM 1809 N N . SER A 1 219 ? 27.001 -8.389 -30.139 1.00 95.88 219 SER A N 1
ATOM 1810 C CA . SER A 1 219 ? 27.897 -9.247 -30.916 1.00 95.88 219 SER A CA 1
ATOM 1811 C C . SER A 1 219 ? 27.308 -9.619 -32.278 1.00 95.88 219 SER A C 1
ATOM 1813 O O . SER A 1 219 ? 28.012 -9.557 -33.282 1.00 95.88 219 SER A O 1
ATOM 1815 N N . LEU A 1 220 ? 26.016 -9.952 -32.351 1.00 95.19 220 LEU A N 1
ATOM 1816 C CA . LEU A 1 220 ? 25.343 -10.257 -33.618 1.00 95.19 220 LEU A CA 1
ATOM 1817 C C . LEU A 1 220 ? 25.266 -9.037 -34.541 1.00 95.19 220 LEU A C 1
ATOM 1819 O O . LEU A 1 220 ? 25.502 -9.166 -35.739 1.00 95.19 220 LEU A O 1
ATOM 1823 N N . LEU A 1 221 ? 24.964 -7.854 -33.997 1.00 93.38 221 LEU A N 1
ATOM 1824 C CA . LEU A 1 221 ? 24.968 -6.605 -34.761 1.00 93.38 221 LEU A CA 1
ATOM 1825 C C . LEU A 1 221 ? 26.363 -6.282 -35.293 1.00 93.38 221 LEU A C 1
ATOM 1827 O O . LEU A 1 221 ? 26.497 -5.906 -36.454 1.00 93.38 221 LEU A O 1
ATOM 1831 N N . TYR A 1 222 ? 27.393 -6.470 -34.470 1.00 89.56 222 TYR A N 1
ATOM 1832 C CA . TYR A 1 222 ? 28.782 -6.282 -34.871 1.00 89.56 222 TYR A CA 1
ATOM 1833 C C . TYR A 1 222 ? 29.176 -7.226 -36.016 1.00 89.56 222 TYR A C 1
ATOM 1835 O O . TYR A 1 222 ? 29.700 -6.778 -37.033 1.00 89.56 222 TYR A O 1
ATOM 1843 N N . LEU A 1 223 ? 28.835 -8.515 -35.915 1.00 90.31 223 LEU A N 1
ATOM 1844 C CA . LEU A 1 223 ? 29.064 -9.484 -36.991 1.00 90.31 223 LEU A CA 1
ATOM 1845 C C . LEU A 1 223 ? 28.284 -9.137 -38.268 1.00 90.31 223 LEU A C 1
ATOM 1847 O O . LEU A 1 223 ? 28.813 -9.264 -39.369 1.00 90.31 223 LEU A 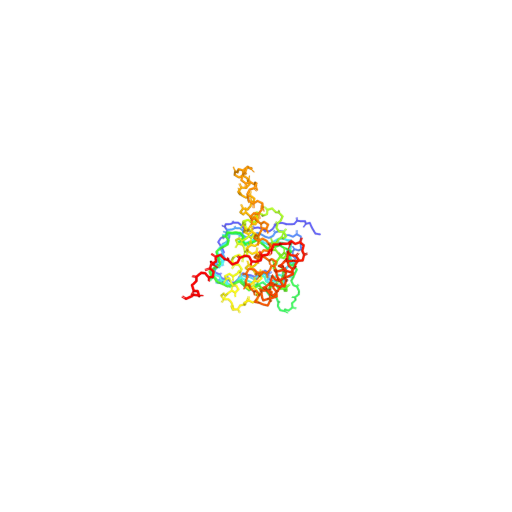O 1
ATOM 1851 N N . LEU A 1 224 ? 27.040 -8.666 -38.139 1.00 90.38 224 LEU A N 1
ATOM 1852 C CA . LEU A 1 224 ? 26.229 -8.239 -39.280 1.00 90.38 224 LEU A CA 1
ATOM 1853 C C . LEU A 1 224 ? 26.834 -7.012 -39.972 1.00 90.38 224 LEU A C 1
ATOM 1855 O O . LEU A 1 224 ? 26.833 -6.955 -41.201 1.00 90.38 224 LEU A O 1
ATOM 1859 N N . LEU A 1 225 ? 27.368 -6.057 -39.205 1.00 87.62 225 LEU A N 1
ATOM 1860 C CA . LEU A 1 225 ? 28.071 -4.892 -39.743 1.00 87.62 225 LEU A CA 1
ATOM 1861 C C . LEU A 1 225 ? 29.316 -5.303 -40.529 1.00 87.62 225 LEU A C 1
ATOM 1863 O O . LEU A 1 225 ? 29.469 -4.828 -41.653 1.00 87.62 225 LEU A O 1
ATOM 1867 N N . LEU A 1 226 ? 30.132 -6.213 -39.984 1.00 85.56 226 LEU A N 1
ATOM 1868 C CA . LEU A 1 226 ? 31.302 -6.772 -40.674 1.00 85.56 226 LEU A CA 1
ATOM 1869 C C . LEU A 1 226 ? 30.919 -7.515 -41.957 1.00 85.56 226 LEU A C 1
ATOM 1871 O O . LEU A 1 226 ? 31.631 -7.452 -42.951 1.00 85.56 226 LEU A O 1
ATOM 1875 N N . TRP A 1 227 ? 29.789 -8.223 -41.950 1.00 84.94 227 TRP A N 1
ATOM 1876 C CA . TRP A 1 227 ? 29.353 -8.986 -43.116 1.00 84.94 227 TRP A CA 1
ATOM 1877 C C . TRP A 1 227 ? 28.759 -8.109 -44.227 1.00 84.94 227 TRP A C 1
ATOM 1879 O O . TRP A 1 227 ? 28.947 -8.397 -45.406 1.00 84.94 227 TRP A O 1
ATOM 1889 N N . LYS A 1 228 ? 28.014 -7.054 -43.871 1.00 85.56 228 LYS A N 1
ATOM 1890 C CA . LYS A 1 228 ? 27.332 -6.186 -44.849 1.00 85.56 228 LYS A CA 1
ATOM 1891 C C . LYS A 1 228 ? 28.150 -4.986 -45.305 1.00 85.56 228 LYS A C 1
ATOM 1893 O O . LYS A 1 228 ? 27.857 -4.446 -46.369 1.00 85.56 228 LYS A O 1
ATOM 1898 N N . THR A 1 229 ? 29.107 -4.536 -44.503 1.00 80.25 229 THR A N 1
ATOM 1899 C CA . THR A 1 229 ? 29.900 -3.345 -44.807 1.00 80.25 229 THR A CA 1
ATOM 1900 C C . THR A 1 229 ? 31.323 -3.766 -45.118 1.00 80.25 229 THR A C 1
ATOM 1902 O O . THR A 1 229 ? 31.961 -4.411 -44.296 1.00 80.25 229 THR A O 1
ATOM 1905 N N . SER A 1 230 ? 31.860 -3.318 -46.248 1.00 69.44 230 SER A N 1
ATOM 1906 C CA . SER A 1 230 ? 33.287 -3.414 -46.590 1.00 69.44 230 SER A CA 1
ATOM 1907 C C . SER A 1 230 ? 34.153 -2.448 -45.759 1.00 69.44 230 SER A C 1
ATOM 1909 O O . SER A 1 230 ? 35.114 -1.877 -46.264 1.00 69.44 230 SER A O 1
ATOM 1911 N N . ALA A 1 231 ? 33.743 -2.151 -44.522 1.00 64.69 231 ALA A N 1
ATOM 1912 C CA . ALA A 1 231 ? 34.452 -1.233 -43.647 1.00 64.69 231 ALA A CA 1
ATOM 1913 C C . ALA A 1 231 ? 35.652 -1.974 -43.060 1.00 64.69 231 ALA A C 1
ATOM 1915 O O . ALA A 1 231 ? 35.523 -2.689 -42.066 1.00 64.69 231 ALA A O 1
ATOM 1916 N N . ASP A 1 232 ? 36.806 -1.806 -43.699 1.00 63.75 232 ASP A N 1
ATOM 1917 C CA . ASP A 1 232 ? 38.074 -2.264 -43.153 1.00 63.75 232 ASP A CA 1
ATOM 1918 C C . ASP A 1 232 ? 38.367 -1.526 -41.841 1.00 63.75 232 ASP A C 1
ATOM 1920 O O . ASP A 1 232 ? 38.144 -0.318 -41.705 1.00 63.75 232 ASP A O 1
ATOM 1924 N N . ILE A 1 233 ? 38.862 -2.266 -40.849 1.00 68.19 233 ILE A N 1
ATOM 1925 C CA . ILE A 1 233 ? 39.359 -1.686 -39.602 1.00 68.19 233 ILE A CA 1
ATOM 1926 C C . ILE A 1 233 ? 40.679 -0.988 -39.940 1.00 68.19 233 ILE A C 1
ATOM 1928 O O . ILE A 1 233 ? 41.740 -1.606 -39.930 1.00 68.19 233 ILE A O 1
ATOM 1932 N N . VAL A 1 234 ? 40.616 0.299 -40.279 1.00 68.69 234 VAL A N 1
ATOM 1933 C CA . VAL A 1 234 ? 41.811 1.117 -40.505 1.00 68.69 234 VAL A CA 1
ATOM 1934 C C . VAL A 1 234 ? 42.385 1.503 -39.144 1.00 68.69 234 VAL A C 1
ATOM 1936 O O . VAL A 1 234 ? 41.756 2.239 -38.380 1.00 68.69 234 VAL A O 1
ATOM 1939 N N . ALA A 1 235 ? 43.570 0.985 -38.817 1.00 70.38 235 ALA A N 1
ATOM 1940 C CA . ALA A 1 235 ? 44.310 1.419 -37.640 1.00 70.38 235 ALA A CA 1
ATOM 1941 C C . ALA A 1 235 ? 44.672 2.905 -37.794 1.00 70.38 235 ALA A C 1
ATOM 1943 O O . ALA A 1 235 ? 45.195 3.321 -38.822 1.00 70.38 235 ALA A O 1
ATOM 1944 N N . SER A 1 236 ? 44.391 3.720 -36.776 1.00 68.69 236 SER A N 1
ATOM 1945 C CA . SER A 1 236 ? 44.655 5.166 -36.816 1.00 68.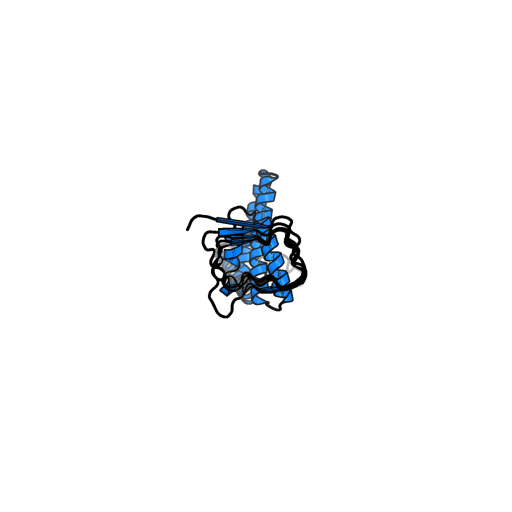69 236 SER A CA 1
ATOM 1946 C C . SER A 1 236 ? 46.123 5.536 -36.570 1.00 68.69 236 SER A C 1
ATOM 1948 O O . SER A 1 236 ? 46.427 6.714 -36.397 1.00 68.69 236 SER A O 1
ATOM 1950 N N . VAL A 1 237 ? 47.014 4.549 -36.458 1.00 71.25 237 VAL A N 1
ATOM 1951 C CA . VAL A 1 237 ? 48.439 4.741 -36.181 1.00 71.25 237 VAL A CA 1
ATOM 1952 C C . VAL A 1 237 ? 49.215 4.257 -37.399 1.00 71.25 237 VAL A C 1
ATOM 1954 O O . VAL A 1 237 ? 49.140 3.081 -37.742 1.00 71.25 237 VAL A O 1
ATOM 1957 N N . ASP A 1 238 ? 49.928 5.177 -38.047 1.00 63.22 238 ASP A N 1
ATOM 1958 C CA . ASP A 1 238 ? 50.902 4.865 -39.093 1.00 63.22 238 ASP A CA 1
ATOM 1959 C C . ASP A 1 238 ? 52.044 4.029 -38.495 1.00 63.22 238 ASP A C 1
ATOM 1961 O O . ASP A 1 238 ? 52.716 4.468 -37.558 1.00 63.22 238 ASP A O 1
ATOM 1965 N N . ASP A 1 239 ? 52.319 2.860 -39.075 1.00 63.19 239 ASP A N 1
ATOM 1966 C CA . ASP A 1 239 ? 53.415 1.941 -38.709 1.00 63.19 239 ASP A CA 1
ATOM 1967 C C . ASP A 1 239 ? 54.825 2.479 -39.067 1.00 63.19 239 ASP A C 1
ATOM 1969 O O . ASP A 1 239 ? 55.791 1.734 -39.248 1.00 63.19 239 ASP A O 1
ATOM 1973 N N . HIS A 1 240 ? 54.999 3.801 -39.136 1.00 59.53 240 HIS A N 1
ATOM 1974 C CA . HIS A 1 240 ? 56.254 4.457 -39.515 1.00 59.53 240 HIS A CA 1
ATOM 1975 C C . HIS A 1 240 ? 57.348 4.459 -38.425 1.00 59.53 240 HIS A C 1
ATOM 1977 O O . HIS A 1 240 ? 58.363 5.131 -38.585 1.00 59.53 240 HIS A O 1
ATOM 1983 N N . LEU A 1 241 ? 57.201 3.689 -37.341 1.00 58.22 241 LEU A N 1
ATOM 1984 C CA . LEU A 1 241 ? 58.207 3.566 -36.270 1.00 58.22 241 LEU A CA 1
ATOM 1985 C C . LEU A 1 241 ? 58.926 2.206 -36.241 1.00 58.22 241 LEU A C 1
ATOM 1987 O O . LEU A 1 241 ? 59.414 1.781 -35.196 1.00 58.22 241 LEU A O 1
ATOM 1991 N N . SER A 1 242 ? 59.031 1.532 -37.389 1.00 53.19 242 SER A N 1
ATOM 1992 C CA . SER A 1 242 ? 59.895 0.356 -37.556 1.00 53.19 242 SER A CA 1
ATOM 1993 C C . SER A 1 242 ? 60.912 0.545 -38.690 1.00 53.19 242 SER A C 1
ATOM 1995 O O . SER A 1 242 ? 60.851 -0.110 -39.726 1.00 53.19 242 SER A O 1
ATOM 1997 N N . MET A 1 243 ? 61.868 1.454 -38.480 1.00 42.00 243 MET A N 1
ATOM 1998 C CA . MET A 1 243 ? 63.193 1.419 -39.117 1.00 42.00 243 MET A CA 1
ATOM 1999 C C . MET A 1 243 ? 64.270 1.804 -38.111 1.00 42.00 243 MET A C 1
ATOM 2001 O O . MET A 1 243 ? 64.044 2.781 -37.362 1.00 42.00 243 MET A O 1
#

Solvent-accessible surface area (backbone atoms only — not comparable to full-atom values): 12524 Å² total; per-residue (Å²): 130,75,82,43,76,47,78,45,66,66,39,77,51,63,89,58,70,47,78,47,56,63,40,84,36,61,52,22,39,38,33,34,36,42,25,37,51,45,64,40,44,37,33,29,36,58,12,29,28,29,28,42,33,40,29,50,16,55,39,51,17,44,34,37,53,25,35,32,34,28,54,31,42,32,40,29,43,18,39,31,58,30,42,36,35,52,63,56,87,91,58,77,59,46,62,51,27,51,41,44,50,76,44,45,80,71,41,47,70,45,67,48,55,73,85,59,36,45,71,53,19,52,66,58,46,84,86,61,52,42,53,48,50,14,51,39,24,47,54,49,17,56,45,24,54,78,70,69,37,56,73,51,16,47,54,24,44,48,53,15,51,54,24,40,53,50,27,54,49,54,54,48,30,69,76,36,63,77,50,36,77,59,46,52,59,53,50,51,52,46,44,50,52,34,50,66,38,19,47,72,69,70,36,68,68,46,37,52,51,46,53,54,50,50,51,52,53,50,52,51,52,51,52,48,48,60,72,75,39,93,72,72,88,74,74,94,67,81,81,83,84,79,125

Mean predicted aligned error: 6.64 Å

Foldseek 3Di:
DDQEEADDALAEDDDDEADPAQAEAQRYAYYDHNYEPPAEEYAQHQYHHAEAEPHLYEANYEYEQCYQYYAEYEQALYEHQEEYENDDPPHQRHYQAYHHFNYHYNYAYHDDCVSNVVVRRLVVPPPDALQRSLVVLVVQLVRCVVVVVLVSNLVSVLSNVVSVLVRVLVVQCVVPVVCNVVSVVVSVVCCVPCCQQCVVVSDVVSVVVSVVVVVVVVVVVVVVCVVPDPDDPDDPDDPVPDD

Radius of gyration: 26.33 Å; Cα contacts (8 Å, |Δi|>4): 462; chains: 1; bounding box: 96×40×74 Å

pLDDT: mean 92.14, std 9.28, range [42.0, 98.62]

Sequence (243 aa):
MGAGKFSFKRVVLGSGSFSFEEVMFENVDVSFERTSFGFEKVSFYKSWFHTLSLRFCHLDGFIDLRVQQCLSIDLSNTIVRDIIDLNPHEFNSVVQTLYMGGMRLIGRFYIDWKRNQVKSLINSQTQSSHRLRAEQFRILKENFKNLGLYNSEDYAYVEFKRNESRANLTESVAQNRLRGLYQYPLYWFKLVLFDNAGLYATSPVRVLITMVNSFIVFSLLYLLLLWKTSADIVASVDDHLSM